Protein AF-A0A5B7BMX0-F1 (afdb_monomer)

Nearest PDB structures (foldseek):
  9cc9-assembly1_L  TM=4.019E-01  e=5.481E-02  Nicotiana benthamiana
  8fih-assembly1_C  TM=3.666E-01  e=1.524E+00  synthetic construct
  2xra-assembly1_A  TM=3.712E-01  e=5.056E+00  synthetic construct

Mean predicted aligned error: 17.72 Å

pLDDT: mean 75.63, std 19.15, range [30.58, 97.81]

Radius of gyration: 30.71 Å; Cα contacts (8 Å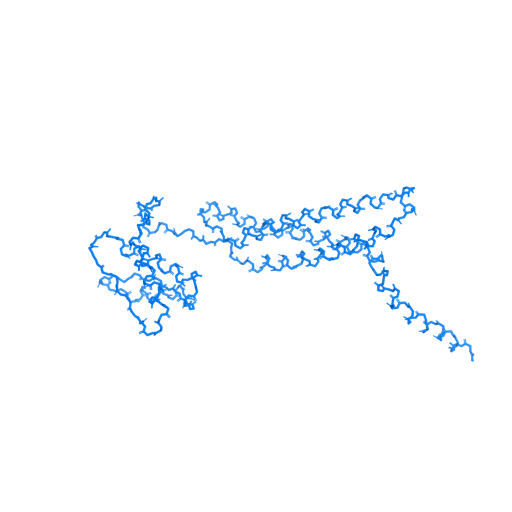, |Δi|>4): 143; chains: 1; bounding box: 61×41×106 Å

Secondary structure (DSSP, 8-state):
--SHHHHHHHHHHHHHHHHHHHHHHHHHTHHHHHHHHHHHHHHHHHHHHHHHHHHHHHHHTTPEEPHHHHHHHHHHHHHHHHHHHHHHHHHHHHHTBTTTTB--HHHHHHHHHHHHHHHHHHHHHHHHHHH----EEPP----S--S-TT-----HHHHHHHHHHHHHTT-TT--------STTS-HHHHHHHHHHHHHHTT-SS--------SS--HHHHHHHHHTT-

Solvent-accessible surface area (backbone atoms only — not comparable to full-atom values): 13589 Å² total; per-residue (Å²): 141,70,68,68,66,56,54,57,58,60,61,58,50,60,70,61,43,59,66,52,43,66,75,42,38,39,53,76,38,22,70,56,26,48,48,48,26,53,55,48,51,52,49,45,52,53,51,50,52,55,53,47,51,52,48,53,49,31,51,74,69,63,25,44,68,40,67,69,52,56,51,48,56,49,52,51,52,55,51,50,53,54,51,49,54,53,53,55,50,45,59,57,53,61,45,39,49,81,86,40,76,51,61,57,60,69,60,43,31,52,50,17,49,53,26,43,54,49,34,53,56,48,48,53,51,42,53,56,55,66,67,56,79,72,56,53,46,76,50,75,74,80,81,56,98,61,98,53,95,80,66,84,74,85,45,71,73,57,52,54,52,50,48,54,50,58,58,45,68,71,36,92,88,54,91,78,86,86,87,83,76,72,85,91,74,46,62,70,57,49,53,54,54,51,48,54,50,39,52,75,70,55,73,48,98,75,78,83,91,80,85,79,53,99,76,68,56,64,67,61,49,50,50,57,51,62,77,70,108

Structure (mmCIF, N/CA/C/O backbone):
data_AF-A0A5B7BMX0-F1
#
_entry.id   AF-A0A5B7BMX0-F1
#
loop_
_atom_site.group_PDB
_atom_site.id
_atom_site.type_symbol
_atom_site.label_atom_id
_atom_site.label_alt_id
_atom_site.label_comp_id
_atom_site.label_asym_id
_atom_site.label_entity_id
_atom_site.label_seq_id
_atom_site.pdbx_PDB_ins_code
_atom_site.Cartn_x
_atom_site.Cartn_y
_atom_site.Cartn_z
_atom_site.occupancy
_atom_site.B_iso_or_equiv
_atom_site.auth_seq_id
_atom_site.auth_comp_id
_atom_site.auth_asym_id
_atom_site.auth_atom_id
_atom_site.pdbx_PDB_model_num
ATOM 1 N N . MET A 1 1 ? 4.647 -21.027 -63.626 1.00 46.59 1 MET A N 1
ATOM 2 C CA . MET A 1 1 ? 5.651 -21.691 -62.762 1.00 46.59 1 MET A CA 1
ATOM 3 C C . MET A 1 1 ? 6.698 -20.708 -62.198 1.00 46.59 1 MET A C 1
ATOM 5 O O . MET A 1 1 ? 7.826 -21.107 -61.965 1.00 46.59 1 MET A O 1
ATOM 9 N N . ALA A 1 2 ? 6.350 -19.428 -61.974 1.00 47.78 2 ALA A N 1
ATOM 10 C CA . ALA A 1 2 ? 7.282 -18.399 -61.473 1.00 47.78 2 ALA A CA 1
ATOM 11 C C . ALA A 1 2 ? 6.752 -17.618 -60.248 1.00 47.78 2 ALA A C 1
ATOM 13 O O . ALA A 1 2 ? 7.475 -16.808 -59.680 1.00 47.78 2 ALA A O 1
ATOM 14 N N . LEU A 1 3 ? 5.505 -17.869 -59.823 1.00 32.34 3 LEU A N 1
ATOM 15 C CA . LEU A 1 3 ? 4.901 -17.222 -58.650 1.00 32.34 3 LEU A CA 1
ATOM 16 C C . LEU A 1 3 ? 5.085 -18.050 -57.362 1.00 32.34 3 LEU A C 1
ATOM 18 O O . LEU A 1 3 ? 5.180 -17.489 -56.277 1.00 32.34 3 LEU A O 1
ATOM 22 N N . GLU A 1 4 ? 5.231 -19.374 -57.482 1.00 37.44 4 GLU A N 1
ATOM 23 C CA . GLU A 1 4 ? 5.460 -20.269 -56.334 1.00 37.44 4 GLU A CA 1
ATOM 24 C C . GLU A 1 4 ? 6.889 -20.163 -55.775 1.00 37.44 4 GLU A C 1
ATOM 26 O O . GLU A 1 4 ? 7.119 -20.356 -54.583 1.00 37.44 4 GLU A O 1
ATOM 31 N N . SER A 1 5 ? 7.851 -19.750 -56.605 1.00 43.62 5 SER A N 1
ATOM 32 C CA . SER A 1 5 ? 9.254 -19.591 -56.209 1.00 43.62 5 SER A CA 1
ATOM 33 C C . SER A 1 5 ? 9.507 -18.347 -55.343 1.00 43.62 5 SER A C 1
ATOM 35 O O . SER A 1 5 ? 10.478 -18.315 -54.592 1.00 43.62 5 SER A O 1
ATOM 37 N N . LEU A 1 6 ? 8.639 -17.327 -55.408 1.00 36.75 6 LEU A N 1
ATOM 38 C CA . LEU A 1 6 ? 8.743 -16.105 -54.592 1.00 36.75 6 LEU A CA 1
ATOM 39 C C . LEU A 1 6 ? 8.141 -16.284 -53.187 1.00 36.75 6 LEU A C 1
ATOM 41 O O . LEU A 1 6 ? 8.674 -15.746 -52.216 1.00 36.75 6 LEU A O 1
ATOM 45 N N . LEU A 1 7 ? 7.086 -17.096 -53.057 1.00 36.62 7 LEU A N 1
ATOM 46 C CA . LEU A 1 7 ? 6.483 -17.451 -51.765 1.00 36.62 7 LEU A CA 1
ATOM 47 C C . LEU A 1 7 ? 7.420 -18.318 -50.908 1.00 36.62 7 LEU A C 1
ATOM 49 O O . LEU A 1 7 ? 7.496 -18.121 -49.695 1.00 36.62 7 LEU A O 1
ATOM 53 N N . GLY A 1 8 ? 8.205 -19.202 -51.535 1.00 39.00 8 GLY A N 1
ATOM 54 C CA . GLY A 1 8 ? 9.212 -20.017 -50.844 1.00 39.00 8 GLY A CA 1
ATOM 55 C C . GLY A 1 8 ? 10.363 -19.207 -50.231 1.00 39.00 8 GLY A C 1
ATOM 56 O O . GLY A 1 8 ? 10.902 -19.592 -49.195 1.00 39.00 8 GLY A O 1
ATOM 57 N N . ILE A 1 9 ? 10.708 -18.052 -50.813 1.00 44.56 9 ILE A N 1
ATOM 58 C CA . ILE A 1 9 ? 11.774 -17.177 -50.296 1.00 44.56 9 ILE A CA 1
ATOM 59 C C . ILE A 1 9 ? 11.260 -16.309 -49.135 1.00 44.56 9 ILE A C 1
ATOM 61 O O . ILE A 1 9 ? 11.984 -16.128 -48.158 1.00 44.56 9 ILE A O 1
ATOM 65 N N . LEU A 1 10 ? 10.002 -15.841 -49.163 1.00 38.84 10 LEU A N 1
ATOM 66 C CA . LEU A 1 10 ? 9.406 -15.138 -48.013 1.00 38.84 10 LEU A CA 1
ATOM 67 C C . LEU A 1 10 ? 9.121 -16.072 -46.824 1.00 38.84 10 LEU A C 1
ATOM 69 O O . LEU A 1 10 ? 9.346 -15.682 -45.678 1.00 38.84 10 LEU A O 1
ATOM 73 N N . GLY A 1 11 ? 8.668 -17.304 -47.080 1.00 41.22 11 GLY A N 1
ATOM 74 C CA . GLY A 1 11 ? 8.350 -18.281 -46.031 1.00 41.22 11 GLY A CA 1
ATOM 75 C C . GLY A 1 11 ? 9.567 -18.742 -45.223 1.00 41.22 11 GLY A C 1
ATOM 76 O O . GLY A 1 11 ? 9.447 -19.028 -44.033 1.00 41.22 11 GLY A O 1
ATOM 77 N N . ASN A 1 12 ? 10.756 -18.742 -45.833 1.00 44.41 12 ASN A N 1
ATOM 78 C CA . ASN A 1 12 ? 11.978 -19.230 -45.192 1.00 44.41 12 ASN A CA 1
ATOM 79 C C . ASN A 1 12 ? 12.694 -18.169 -44.333 1.00 44.41 12 ASN A C 1
ATOM 81 O O . ASN A 1 12 ? 13.495 -18.506 -43.469 1.00 44.41 12 ASN A O 1
ATOM 85 N N . ILE A 1 13 ? 12.389 -16.879 -44.511 1.00 48.41 13 ILE A N 1
ATOM 86 C CA . ILE A 1 13 ? 12.978 -15.801 -43.696 1.00 48.41 13 ILE A CA 1
ATOM 87 C C . ILE A 1 13 ? 12.287 -15.723 -42.319 1.00 48.41 13 ILE A C 1
ATOM 89 O O . ILE A 1 13 ? 12.937 -15.438 -41.313 1.00 48.41 13 ILE A O 1
ATOM 93 N N . GLY A 1 14 ? 10.994 -16.062 -42.236 1.00 41.12 14 GLY A N 1
ATOM 94 C CA . GLY A 1 14 ? 10.219 -16.033 -40.987 1.00 41.12 14 GLY A CA 1
ATOM 95 C C . GLY A 1 14 ? 10.765 -16.949 -39.882 1.00 41.12 14 GLY A C 1
ATOM 96 O O . GLY A 1 14 ? 10.739 -16.573 -38.710 1.00 41.12 14 GLY A O 1
ATOM 97 N N . GLY A 1 15 ? 11.336 -18.103 -40.249 1.00 45.88 15 GLY A N 1
ATOM 98 C CA . GLY A 1 15 ? 11.916 -19.070 -39.305 1.00 45.88 15 GLY A CA 1
ATOM 99 C C . GLY A 1 15 ? 13.230 -18.616 -38.656 1.00 45.88 15 GLY A C 1
ATOM 100 O O . GLY A 1 15 ? 13.491 -18.948 -37.502 1.00 45.88 15 GLY A O 1
ATOM 101 N N . TYR A 1 16 ? 14.029 -17.796 -39.350 1.00 46.97 16 TYR A N 1
ATOM 102 C CA . TYR A 1 16 ? 15.285 -17.240 -38.822 1.00 46.97 16 TYR A CA 1
ATOM 103 C C . TYR A 1 16 ? 15.089 -15.923 -38.057 1.00 46.97 16 TYR A C 1
ATOM 105 O O . TYR A 1 16 ? 15.939 -15.549 -37.248 1.00 46.97 16 TYR A O 1
ATOM 113 N N . ILE A 1 17 ? 13.967 -15.223 -38.261 1.00 47.03 17 ILE A N 1
ATOM 114 C CA . ILE A 1 17 ? 13.654 -13.990 -37.525 1.00 47.03 17 ILE A CA 1
ATOM 115 C C . ILE A 1 17 ? 13.260 -14.293 -36.072 1.00 47.03 17 ILE A C 1
ATOM 117 O O . ILE A 1 17 ? 13.574 -13.495 -35.194 1.00 47.03 17 ILE A O 1
ATOM 121 N N . ALA A 1 18 ? 12.625 -15.431 -35.776 1.00 48.41 18 ALA A N 1
ATOM 122 C CA . ALA A 1 18 ? 12.125 -15.718 -34.426 1.00 48.41 18 ALA A CA 1
ATOM 123 C C . ALA A 1 18 ? 13.232 -15.825 -33.341 1.00 48.41 18 ALA A C 1
ATOM 125 O O . ALA A 1 18 ? 13.092 -15.183 -32.295 1.00 48.41 18 ALA A O 1
ATOM 126 N N . PRO A 1 19 ? 14.371 -16.519 -33.558 1.00 47.31 19 PRO A N 1
ATOM 127 C CA . PRO A 1 19 ? 15.451 -16.590 -32.564 1.00 47.31 19 PRO A CA 1
ATOM 128 C C . PRO A 1 19 ? 16.266 -15.287 -32.479 1.00 47.31 19 PRO A C 1
ATOM 130 O O . PRO A 1 19 ? 16.650 -14.850 -31.390 1.00 47.31 19 PRO A O 1
ATOM 133 N N . ILE A 1 20 ? 16.492 -14.627 -33.623 1.00 46.75 20 ILE A N 1
ATOM 134 C CA . ILE A 1 20 ? 17.199 -13.337 -33.724 1.00 46.75 20 ILE A CA 1
ATOM 135 C C . ILE A 1 20 ? 16.361 -12.232 -33.055 1.00 46.75 20 ILE A C 1
ATOM 137 O O . ILE A 1 20 ? 16.877 -11.413 -32.292 1.00 46.75 20 ILE A O 1
ATOM 141 N N . GLY A 1 21 ? 15.042 -12.266 -33.228 1.00 51.22 21 GLY A N 1
ATOM 142 C CA . GLY A 1 21 ? 14.090 -11.370 -32.580 1.00 51.22 21 GLY A CA 1
ATOM 143 C C . GLY A 1 21 ? 14.116 -11.457 -31.054 1.00 51.22 21 GLY A C 1
ATOM 144 O O . GLY A 1 21 ? 13.918 -10.441 -30.395 1.00 51.22 21 GLY A O 1
ATOM 145 N N . HIS A 1 22 ? 14.449 -12.612 -30.467 1.00 56.16 22 HIS A N 1
ATOM 146 C CA . HIS A 1 22 ? 14.518 -12.763 -29.009 1.00 56.16 22 HIS A CA 1
ATOM 147 C C . HIS A 1 22 ? 15.799 -12.151 -28.404 1.00 56.16 22 HIS A C 1
ATOM 149 O O . HIS A 1 22 ? 15.763 -11.552 -27.326 1.00 56.16 22 HIS A O 1
ATOM 155 N N . GLN A 1 23 ? 16.943 -12.222 -29.101 1.00 54.03 23 GLN A N 1
ATOM 156 C CA . GLN A 1 23 ? 18.191 -11.596 -28.631 1.00 54.03 23 GLN A CA 1
ATOM 157 C C . GLN A 1 23 ? 18.236 -10.082 -28.890 1.00 54.03 23 GLN A C 1
ATOM 159 O O . GLN A 1 23 ? 18.716 -9.329 -28.031 1.00 54.03 23 GLN A O 1
ATOM 164 N N . PHE A 1 24 ? 17.694 -9.632 -30.026 1.00 62.25 24 PHE A N 1
ATOM 165 C CA . PHE A 1 24 ? 17.631 -8.221 -30.421 1.00 62.25 24 PHE A CA 1
ATOM 166 C C . PHE A 1 24 ? 16.327 -7.523 -30.013 1.00 62.25 24 PHE A C 1
ATOM 168 O O . PHE A 1 24 ? 16.234 -6.303 -30.130 1.0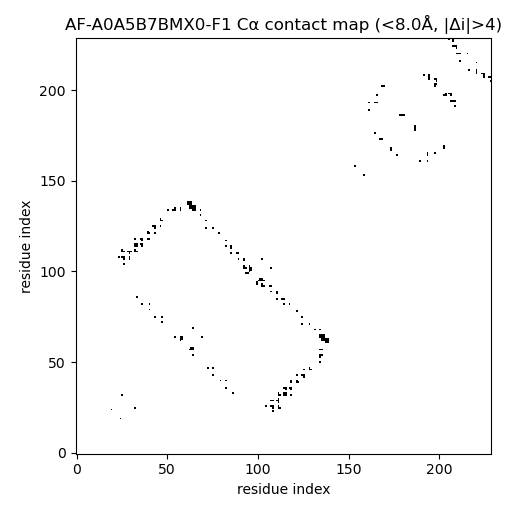0 62.25 24 PHE A O 1
ATOM 175 N N . GLY A 1 25 ? 15.344 -8.241 -29.466 1.00 71.62 25 GLY A N 1
ATOM 176 C CA . GLY A 1 25 ? 14.033 -7.690 -29.107 1.00 71.62 25 GLY A CA 1
ATOM 177 C C . GLY A 1 25 ? 14.130 -6.495 -28.164 1.00 71.62 25 GLY A C 1
ATOM 178 O O . GLY A 1 25 ? 13.495 -5.472 -28.385 1.00 71.62 25 GLY A O 1
ATOM 179 N N . TYR A 1 26 ? 15.024 -6.545 -27.176 1.00 73.75 26 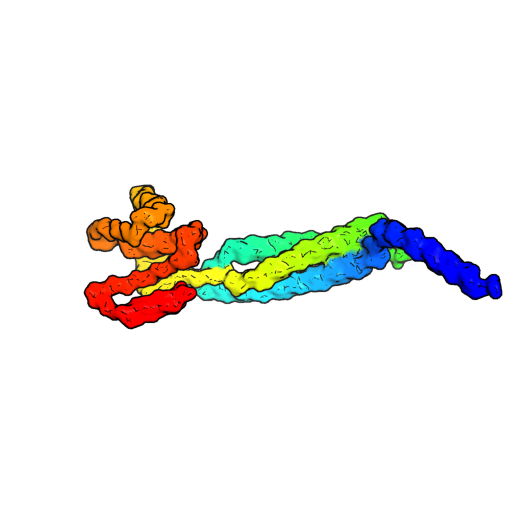TYR A N 1
ATOM 180 C CA . TYR A 1 26 ? 15.270 -5.412 -26.278 1.00 73.75 26 TYR A CA 1
ATOM 181 C C . TYR A 1 26 ? 15.941 -4.215 -26.970 1.00 73.75 26 TYR A C 1
ATOM 183 O O . TYR A 1 26 ? 15.704 -3.077 -26.577 1.00 73.75 26 TYR A O 1
ATOM 191 N N . LEU A 1 27 ? 16.751 -4.442 -28.004 1.00 75.19 27 LEU A N 1
ATOM 192 C CA . LEU A 1 27 ? 17.337 -3.378 -28.824 1.00 75.19 27 LEU A CA 1
ATOM 193 C C . LEU A 1 27 ? 16.274 -2.711 -29.704 1.00 75.19 27 LEU A C 1
ATOM 195 O O . LEU A 1 27 ? 16.175 -1.486 -29.727 1.00 75.19 27 LEU A O 1
ATOM 199 N N . ILE A 1 28 ? 15.435 -3.518 -30.356 1.00 77.06 28 ILE A N 1
ATOM 200 C CA . ILE A 1 28 ? 14.326 -3.068 -31.211 1.00 77.06 28 ILE A CA 1
ATOM 201 C C . ILE A 1 28 ? 13.274 -2.321 -30.378 1.00 77.06 28 ILE A C 1
ATOM 203 O O . ILE A 1 28 ? 12.788 -1.261 -30.767 1.00 77.06 28 ILE A O 1
ATOM 207 N N . HIS A 1 29 ? 12.961 -2.830 -29.187 1.00 84.25 29 HIS A N 1
ATOM 208 C CA . HIS A 1 29 ? 11.974 -2.253 -28.279 1.00 84.25 29 HIS A CA 1
ATOM 209 C C . HIS A 1 29 ? 12.560 -1.253 -27.281 1.00 84.25 29 HIS A C 1
ATOM 211 O O . HIS A 1 29 ? 11.830 -0.800 -26.406 1.00 84.25 29 HIS A O 1
ATOM 217 N N . TYR A 1 30 ? 13.832 -0.859 -27.409 1.00 87.25 30 TYR A N 1
ATOM 218 C CA . TYR A 1 30 ? 14.508 0.043 -26.469 1.00 87.25 30 TYR A CA 1
ATOM 219 C C . TYR A 1 30 ? 13.690 1.303 -26.166 1.00 87.25 30 TYR A C 1
ATOM 221 O O . TYR A 1 30 ? 13.348 1.564 -25.015 1.00 87.25 30 TYR A O 1
ATOM 229 N N . LYS A 1 31 ? 13.310 2.049 -27.212 1.00 88.50 31 LYS A N 1
ATOM 230 C CA . LYS A 1 31 ? 12.530 3.287 -27.059 1.00 88.50 31 LYS A CA 1
ATOM 231 C C . LYS A 1 31 ? 11.179 3.030 -26.393 1.00 88.50 31 LYS A C 1
ATOM 233 O O . LYS A 1 31 ? 10.748 3.829 -25.571 1.00 88.50 31 LYS A O 1
ATOM 238 N N . ARG A 1 32 ? 10.527 1.914 -26.737 1.00 92.19 32 ARG A N 1
ATOM 239 C CA . ARG A 1 32 ? 9.243 1.515 -26.152 1.00 92.19 32 ARG A CA 1
ATOM 240 C C . ARG A 1 32 ? 9.395 1.192 -24.669 1.00 92.19 32 ARG A C 1
ATOM 242 O O . ARG A 1 32 ? 8.628 1.706 -23.876 1.00 92.19 32 ARG A O 1
ATOM 249 N N . ASN A 1 33 ? 10.397 0.405 -24.294 1.00 93.12 33 ASN A N 1
ATOM 250 C CA . ASN A 1 33 ? 10.620 0.003 -22.906 1.00 93.12 33 ASN A CA 1
ATOM 251 C C . ASN A 1 33 ? 10.978 1.204 -22.018 1.00 93.12 33 ASN A C 1
ATOM 253 O O . ASN A 1 33 ? 10.453 1.315 -20.920 1.00 93.12 33 ASN A O 1
ATOM 257 N N . ILE A 1 34 ? 11.799 2.140 -22.512 1.00 94.31 34 ILE A N 1
ATOM 258 C CA . ILE A 1 34 ? 12.085 3.397 -21.799 1.00 94.31 34 ILE A CA 1
ATOM 259 C C . ILE A 1 34 ? 10.827 4.262 -21.672 1.00 94.31 34 ILE A C 1
ATOM 261 O O . ILE A 1 34 ? 10.575 4.821 -20.610 1.00 94.31 34 ILE A O 1
ATOM 265 N N . LYS A 1 35 ? 10.029 4.382 -22.742 1.00 95.62 35 LYS A N 1
ATOM 266 C CA . LYS A 1 35 ? 8.767 5.131 -22.696 1.00 95.62 35 LYS A CA 1
ATOM 267 C C . LYS A 1 35 ? 7.795 4.516 -21.687 1.00 95.62 35 LYS A C 1
ATOM 269 O O . LYS A 1 35 ? 7.220 5.257 -20.904 1.00 95.62 35 LYS A O 1
ATOM 274 N N . ASN A 1 36 ? 7.648 3.193 -21.690 1.00 96.50 36 ASN A N 1
ATOM 275 C CA . ASN A 1 36 ? 6.783 2.483 -20.755 1.00 96.50 36 ASN A CA 1
ATOM 276 C C . ASN A 1 36 ? 7.234 2.695 -19.307 1.00 96.50 36 ASN A C 1
ATOM 278 O O . ASN A 1 36 ? 6.387 2.996 -18.479 1.00 96.50 36 ASN A O 1
ATOM 282 N N . LEU A 1 37 ? 8.544 2.636 -19.029 1.00 97.06 37 LEU A N 1
ATOM 283 C CA . LEU A 1 37 ? 9.076 2.957 -17.703 1.00 97.06 37 LEU A CA 1
ATOM 284 C C . LEU A 1 37 ? 8.671 4.370 -17.265 1.00 97.06 37 LEU A C 1
ATOM 286 O O . LEU A 1 37 ? 8.160 4.523 -16.167 1.00 97.06 37 LEU A O 1
ATOM 290 N N . LYS A 1 38 ? 8.852 5.386 -18.126 1.00 97.06 38 LYS A N 1
ATOM 291 C CA . LYS A 1 38 ? 8.435 6.772 -17.822 1.00 97.06 38 LYS A CA 1
ATOM 292 C C . LYS A 1 38 ? 6.937 6.846 -17.520 1.00 97.06 38 LYS A C 1
ATOM 294 O O . LYS A 1 38 ? 6.536 7.441 -16.535 1.00 97.06 38 LYS A O 1
ATOM 299 N N . THR A 1 39 ? 6.119 6.210 -18.356 1.00 97.62 39 THR A N 1
ATOM 300 C CA . THR A 1 39 ? 4.661 6.219 -18.196 1.00 97.62 39 THR A CA 1
ATOM 301 C C . THR A 1 39 ? 4.196 5.521 -16.918 1.00 97.62 39 THR A C 1
ATOM 303 O O . THR A 1 39 ? 3.292 6.030 -16.265 1.00 97.62 39 THR A O 1
ATOM 306 N N . GLU A 1 40 ? 4.772 4.375 -16.556 1.00 97.12 40 GLU A N 1
ATOM 307 C CA . GLU A 1 40 ? 4.421 3.691 -15.305 1.00 97.12 40 GLU A CA 1
ATOM 308 C C . GLU A 1 40 ? 4.956 4.434 -14.072 1.00 97.12 40 GLU A C 1
ATOM 310 O O . GLU A 1 40 ? 4.236 4.552 -13.086 1.00 97.12 40 GLU A O 1
ATOM 315 N N . ASP A 1 41 ? 6.156 5.021 -14.135 1.00 96.44 41 ASP A N 1
ATOM 316 C CA . ASP A 1 41 ? 6.686 5.879 -13.063 1.00 96.44 41 ASP A CA 1
ATOM 317 C C . ASP A 1 41 ? 5.777 7.095 -12.813 1.00 96.44 41 ASP A C 1
ATOM 319 O O . ASP A 1 41 ? 5.405 7.365 -11.672 1.00 96.44 41 ASP A O 1
ATOM 323 N N . ASP A 1 42 ? 5.307 7.766 -13.873 1.00 97.19 42 ASP A N 1
ATOM 324 C CA . ASP A 1 42 ? 4.354 8.879 -13.763 1.00 97.19 42 ASP A CA 1
ATOM 325 C C . ASP A 1 42 ? 3.045 8.447 -13.072 1.00 97.19 42 ASP A C 1
ATOM 327 O O . ASP A 1 42 ? 2.514 9.167 -12.218 1.00 97.19 42 ASP A O 1
ATOM 331 N N . LYS A 1 43 ? 2.523 7.256 -13.404 1.00 97.81 43 LYS A N 1
ATOM 332 C CA . LYS A 1 43 ? 1.331 6.691 -12.747 1.00 97.81 43 LYS A CA 1
ATOM 333 C C . LYS A 1 43 ? 1.586 6.398 -11.274 1.00 97.81 43 LYS A C 1
ATOM 335 O O . LYS A 1 43 ? 0.753 6.751 -10.439 1.00 97.81 43 LYS A O 1
ATOM 340 N N . LEU A 1 44 ? 2.724 5.788 -10.947 1.00 96.94 44 LEU A N 1
ATOM 341 C CA . LEU A 1 44 ? 3.102 5.481 -9.572 1.00 96.94 44 LEU A CA 1
ATOM 342 C C . LEU A 1 44 ? 3.254 6.763 -8.744 1.00 96.94 44 LEU A C 1
ATOM 344 O O . LEU A 1 44 ? 2.764 6.836 -7.617 1.00 96.94 44 LEU A O 1
ATOM 348 N N . VAL A 1 45 ? 3.864 7.806 -9.314 1.00 96.44 45 VAL A N 1
ATOM 349 C CA . VAL A 1 45 ? 3.983 9.130 -8.688 1.00 96.44 45 VAL A CA 1
ATOM 350 C C . VAL A 1 45 ? 2.609 9.742 -8.423 1.00 96.44 45 VAL A C 1
ATOM 352 O O . VAL A 1 45 ? 2.377 10.251 -7.323 1.00 96.44 45 VAL A O 1
ATOM 355 N N . ALA A 1 46 ? 1.691 9.678 -9.390 1.00 96.75 46 ALA A N 1
ATOM 356 C CA . ALA A 1 46 ? 0.328 10.175 -9.218 1.00 96.75 46 ALA A CA 1
ATOM 357 C C . ALA A 1 46 ? -0.431 9.401 -8.125 1.00 96.75 46 ALA A C 1
ATOM 359 O O . ALA A 1 46 ? -1.041 10.016 -7.246 1.00 96.75 46 ALA A O 1
ATOM 360 N N . LEU A 1 47 ? -0.340 8.067 -8.125 1.00 95.31 47 LEU A N 1
ATOM 361 C CA . LEU A 1 47 ? -0.954 7.212 -7.107 1.00 95.31 47 LEU A CA 1
ATOM 362 C C . LEU A 1 47 ? -0.397 7.522 -5.713 1.00 95.31 47 LEU A C 1
ATOM 364 O O . LEU A 1 47 ? -1.161 7.751 -4.775 1.00 95.31 47 LEU A O 1
ATOM 368 N N . ARG A 1 48 ? 0.931 7.609 -5.584 1.00 96.25 48 ARG A N 1
ATOM 369 C CA . ARG A 1 48 ? 1.611 7.988 -4.340 1.00 96.25 48 ARG A CA 1
ATOM 370 C C . ARG A 1 48 ? 1.149 9.351 -3.845 1.00 96.25 48 ARG A C 1
ATOM 372 O O . ARG A 1 48 ? 0.907 9.497 -2.653 1.00 96.25 48 ARG A O 1
ATOM 379 N N . ALA A 1 49 ? 1.021 10.342 -4.727 1.00 95.81 49 ALA A N 1
ATOM 380 C CA . ALA A 1 49 ? 0.530 11.665 -4.353 1.00 95.81 49 ALA A CA 1
ATOM 381 C C . ALA A 1 49 ? -0.897 11.597 -3.785 1.00 95.81 49 ALA A C 1
ATOM 383 O O . ALA A 1 49 ? -1.161 12.192 -2.742 1.00 95.81 49 ALA A O 1
ATOM 384 N N . GLY A 1 50 ? -1.785 10.816 -4.409 1.00 89.69 50 GLY A N 1
ATOM 385 C CA . GLY A 1 50 ? -3.134 10.571 -3.895 1.00 89.69 50 GLY A CA 1
ATOM 386 C C . GLY A 1 50 ? -3.132 9.902 -2.517 1.00 89.69 50 GLY A C 1
ATOM 387 O O . GLY A 1 50 ? -3.771 10.393 -1.589 1.00 89.69 50 GLY A O 1
ATOM 388 N N . LYS A 1 51 ? -2.355 8.826 -2.333 1.00 88.19 51 LYS A 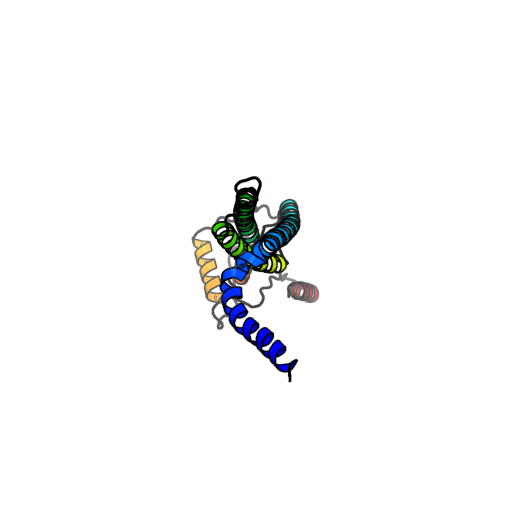N 1
ATOM 389 C CA . LYS A 1 51 ? -2.230 8.148 -1.028 1.00 88.19 51 LYS A CA 1
ATOM 390 C C . LYS A 1 51 ? -1.616 9.051 0.038 1.00 88.19 51 LYS A C 1
ATOM 392 O O . LYS A 1 51 ? -2.079 9.053 1.174 1.00 88.19 51 LYS A O 1
ATOM 397 N N . GLN A 1 52 ? -0.625 9.861 -0.325 1.00 94.44 52 GLN A N 1
ATOM 398 C CA . GLN A 1 52 ? -0.004 10.811 0.590 1.00 94.44 52 GLN A CA 1
ATOM 399 C C . GLN A 1 52 ? -1.010 11.856 1.078 1.00 94.44 52 GLN A C 1
ATOM 401 O O . GLN A 1 52 ? -1.010 12.174 2.259 1.00 94.44 52 GLN A O 1
ATOM 406 N N . GLN A 1 53 ? -1.916 12.338 0.222 1.00 90.06 53 GLN A N 1
ATOM 407 C CA . GLN A 1 53 ? -2.984 13.245 0.656 1.00 90.06 53 GLN A CA 1
ATOM 408 C C . GLN A 1 53 ? -3.909 12.601 1.695 1.00 90.06 53 GLN A C 1
ATOM 410 O O . GLN A 1 53 ? -4.312 13.279 2.643 1.00 90.06 53 GLN A O 1
ATOM 415 N N . LEU A 1 54 ? -4.220 11.307 1.543 1.00 81.69 54 LEU A N 1
ATOM 416 C CA . LEU A 1 54 ? -5.000 10.554 2.528 1.00 81.69 54 LEU A CA 1
ATOM 417 C C . LEU A 1 54 ? -4.230 10.405 3.846 1.00 81.69 54 LEU A C 1
ATOM 419 O O . LEU A 1 54 ? -4.788 10.660 4.908 1.00 81.69 54 LEU A O 1
ATOM 423 N N . VAL A 1 55 ? -2.936 10.084 3.781 1.00 87.12 55 VAL A N 1
ATOM 424 C CA . VAL A 1 55 ? -2.047 10.034 4.954 1.00 87.12 55 VAL A CA 1
ATOM 425 C C . VAL A 1 55 ? -1.964 11.391 5.652 1.00 87.12 55 VAL A C 1
ATOM 427 O O . VAL A 1 55 ? -2.041 11.471 6.875 1.00 87.12 55 VAL A O 1
ATOM 430 N N . ASP A 1 56 ? -1.842 12.480 4.901 1.00 89.12 56 ASP A N 1
ATOM 431 C CA . ASP A 1 56 ? -1.769 13.825 5.463 1.00 89.12 56 ASP A CA 1
ATOM 432 C C . ASP A 1 56 ? -3.109 14.236 6.092 1.00 89.12 56 ASP A C 1
ATOM 434 O O . ASP A 1 56 ? -3.126 14.921 7.114 1.00 89.12 56 ASP A O 1
ATOM 438 N N . ALA A 1 57 ? -4.239 13.814 5.511 1.00 79.12 57 ALA A N 1
ATOM 439 C CA . ALA A 1 57 ? -5.565 14.002 6.098 1.00 79.12 57 ALA A CA 1
ATOM 440 C C . ALA A 1 57 ? -5.723 13.213 7.402 1.00 79.12 57 ALA A C 1
ATOM 442 O O . ALA A 1 57 ? -6.137 13.788 8.406 1.00 79.12 57 ALA A O 1
ATOM 443 N N . ALA A 1 58 ? -5.309 11.947 7.413 1.00 75.62 58 ALA A N 1
ATOM 444 C CA . ALA A 1 58 ? -5.291 11.104 8.600 1.00 75.62 58 ALA A CA 1
ATOM 445 C C . ALA A 1 58 ? -4.430 11.714 9.719 1.00 75.62 58 ALA A C 1
ATOM 447 O O . ALA A 1 58 ? -4.894 11.869 10.846 1.00 75.62 58 ALA A O 1
ATOM 448 N N . LYS A 1 59 ? -3.221 12.192 9.398 1.00 80.44 59 LYS A N 1
ATOM 449 C CA . LYS A 1 59 ? -2.358 12.908 10.356 1.00 80.44 59 LYS A CA 1
ATOM 450 C C . LYS A 1 59 ? -3.012 14.177 10.903 1.00 80.44 59 LYS A C 1
ATOM 452 O O . LYS A 1 59 ? -2.917 14.432 12.101 1.00 80.44 59 LYS A O 1
ATOM 457 N N . ARG A 1 60 ? -3.696 14.967 10.063 1.00 75.88 60 ARG A N 1
ATOM 458 C CA . ARG A 1 60 ? -4.470 16.143 10.518 1.00 75.88 60 ARG A CA 1
ATOM 459 C C . ARG A 1 60 ? -5.617 15.759 11.453 1.00 75.88 60 ARG A C 1
ATOM 461 O O . ARG A 1 60 ? -5.918 16.517 12.368 1.00 75.88 60 ARG A O 1
ATOM 468 N N . ASN A 1 61 ? -6.199 14.581 11.255 1.00 68.56 61 ASN A N 1
ATOM 469 C CA . ASN A 1 61 ? -7.219 14.000 12.125 1.00 68.56 61 ASN A CA 1
ATOM 470 C C . ASN A 1 61 ? -6.627 13.266 13.347 1.00 68.56 61 ASN A C 1
ATOM 472 O O . ASN A 1 61 ? -7.370 12.627 14.087 1.00 68.56 61 ASN A O 1
ATOM 476 N N . ALA A 1 62 ? -5.307 13.361 13.566 1.00 69.12 62 ALA A N 1
ATOM 477 C CA . ALA A 1 62 ? -4.555 12.665 14.612 1.00 69.12 62 ALA A CA 1
ATOM 478 C C . ALA A 1 62 ? -4.663 11.129 14.565 1.00 69.12 62 ALA A C 1
ATOM 480 O O . ALA A 1 62 ? -4.437 10.461 15.573 1.00 69.12 62 ALA A O 1
ATOM 481 N N . GLU A 1 63 ? -5.002 10.568 13.408 1.00 70.94 63 GLU A N 1
ATOM 482 C CA . GLU A 1 63 ? -5.137 9.132 13.175 1.00 70.94 63 GLU A CA 1
ATOM 483 C C . GLU A 1 63 ? -3.773 8.454 13.010 1.00 70.94 63 GLU A C 1
ATOM 485 O O . GLU A 1 63 ? -2.780 9.083 12.628 1.00 70.94 63 GLU A O 1
ATOM 490 N N . VAL A 1 64 ? -3.725 7.151 13.291 1.00 73.62 64 VAL A N 1
ATOM 491 C CA . VAL A 1 64 ? -2.504 6.353 13.148 1.00 73.62 64 VAL A CA 1
ATOM 492 C C . VAL A 1 64 ? -2.452 5.794 11.731 1.00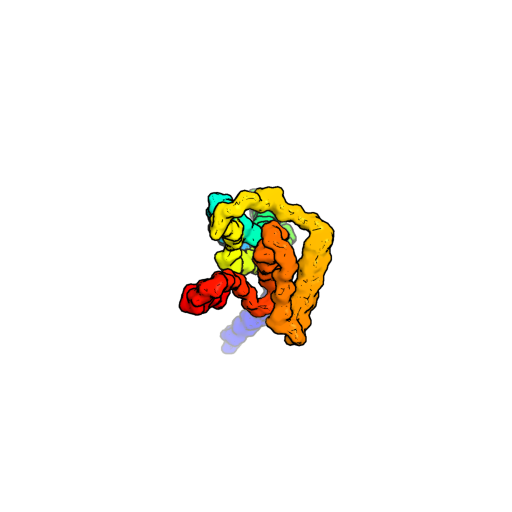 73.62 64 VAL A C 1
ATOM 494 O O . VAL A 1 64 ? -3.420 5.212 11.242 1.00 73.62 64 VAL A O 1
ATOM 497 N N . ILE A 1 65 ? -1.319 5.989 11.060 1.00 73.25 65 ILE A N 1
ATOM 498 C CA . ILE A 1 65 ? -1.090 5.462 9.713 1.00 73.25 65 ILE A CA 1
ATOM 499 C C . ILE A 1 65 ? -0.742 3.983 9.819 1.00 73.25 65 ILE A C 1
ATOM 501 O O . ILE A 1 65 ? 0.056 3.593 10.671 1.00 73.25 65 ILE A O 1
ATOM 505 N N . LEU A 1 66 ? -1.341 3.161 8.960 1.00 71.44 66 LEU A N 1
ATOM 506 C CA . LEU A 1 66 ? -1.074 1.729 8.980 1.00 71.44 66 LEU A CA 1
ATOM 507 C C . LEU A 1 66 ? 0.376 1.445 8.537 1.00 71.44 66 LEU A C 1
ATOM 509 O O . LEU A 1 66 ? 0.819 2.016 7.535 1.00 71.44 66 LEU A O 1
ATOM 513 N N . PRO A 1 67 ? 1.109 0.537 9.212 1.00 75.19 67 PRO A N 1
ATOM 514 C CA . PRO A 1 67 ? 2.503 0.227 8.875 1.00 75.19 67 PRO A CA 1
ATOM 515 C C . PRO A 1 67 ? 2.711 -0.206 7.419 1.00 75.19 67 PRO A C 1
ATOM 517 O O . PRO A 1 67 ? 3.710 0.155 6.797 1.00 75.19 67 PRO A O 1
ATOM 520 N N . ASP A 1 68 ? 1.745 -0.924 6.842 1.00 71.69 68 ASP A N 1
ATOM 521 C CA . ASP A 1 68 ? 1.802 -1.362 5.444 1.00 71.69 68 ASP A CA 1
ATOM 522 C C . ASP A 1 68 ? 1.795 -0.181 4.464 1.00 71.69 68 ASP A C 1
ATOM 524 O O . ASP A 1 68 ? 2.465 -0.222 3.431 1.00 71.69 68 ASP A O 1
ATOM 528 N N . VAL A 1 69 ? 1.113 0.913 4.816 1.00 78.75 69 VAL A N 1
ATOM 529 C CA . VAL A 1 69 ? 1.075 2.152 4.026 1.00 78.75 69 VAL A CA 1
ATOM 530 C C . VAL A 1 69 ? 2.422 2.863 4.095 1.00 78.75 69 VAL A C 1
ATOM 532 O O . VAL A 1 69 ? 2.927 3.325 3.074 1.00 78.75 69 VAL A O 1
ATOM 535 N N . GLU A 1 70 ? 3.040 2.928 5.277 1.00 85.44 70 GLU A N 1
ATOM 536 C CA . GLU A 1 70 ? 4.373 3.521 5.449 1.00 85.44 70 GLU A CA 1
ATOM 537 C C . GLU A 1 70 ? 5.447 2.720 4.704 1.00 85.44 70 GLU A C 1
ATOM 539 O O . GLU A 1 70 ? 6.296 3.290 4.005 1.00 85.44 70 GLU A O 1
ATOM 544 N N . ARG A 1 71 ? 5.367 1.387 4.786 1.00 85.06 71 ARG A N 1
ATOM 545 C CA . ARG A 1 71 ? 6.228 0.470 4.039 1.00 85.06 71 ARG A CA 1
ATOM 546 C C . ARG A 1 71 ? 6.055 0.662 2.536 1.00 85.06 71 ARG A C 1
ATOM 548 O O . ARG A 1 71 ? 7.053 0.804 1.833 1.00 85.06 71 ARG A O 1
ATOM 555 N N . TRP A 1 72 ? 4.816 0.723 2.048 1.00 92.12 72 TRP A N 1
ATOM 556 C CA . TRP A 1 72 ? 4.535 0.964 0.634 1.00 92.12 72 TRP A CA 1
ATOM 557 C C . TRP A 1 72 ? 5.108 2.308 0.167 1.00 92.12 72 TRP A C 1
ATOM 559 O O . TRP A 1 72 ? 5.854 2.347 -0.807 1.00 92.12 72 TRP A O 1
ATOM 569 N N . LEU A 1 73 ? 4.872 3.401 0.903 1.00 93.69 73 LEU A N 1
ATOM 570 C CA . LEU A 1 73 ? 5.425 4.723 0.570 1.00 93.69 73 LEU A CA 1
ATOM 571 C C . LEU A 1 73 ? 6.958 4.732 0.512 1.00 93.69 73 LEU A C 1
ATOM 573 O O . LEU A 1 73 ? 7.536 5.437 -0.319 1.00 93.69 73 LEU A O 1
ATOM 577 N N . THR A 1 74 ? 7.606 3.955 1.381 1.00 94.19 74 THR A N 1
ATOM 578 C CA . THR A 1 74 ? 9.065 3.789 1.389 1.00 94.19 74 THR A CA 1
ATOM 579 C C . THR A 1 74 ? 9.541 3.071 0.132 1.00 94.19 74 THR A C 1
ATOM 581 O O . THR A 1 74 ? 10.384 3.605 -0.585 1.00 94.19 74 THR A O 1
ATOM 584 N N . LEU A 1 75 ? 8.927 1.932 -0.202 1.00 91.94 75 LEU A N 1
ATOM 585 C CA . LEU A 1 75 ? 9.247 1.173 -1.414 1.00 91.94 75 LEU A CA 1
ATOM 586 C C . LEU A 1 75 ? 9.058 2.008 -2.686 1.00 91.94 75 LEU A C 1
ATOM 588 O O . LEU A 1 75 ? 9.868 1.922 -3.607 1.00 91.94 75 LEU A O 1
ATOM 592 N N . VAL A 1 76 ? 8.029 2.861 -2.732 1.00 95.75 76 VAL A N 1
ATOM 593 C CA . VAL A 1 76 ? 7.822 3.773 -3.864 1.00 95.75 76 VAL A CA 1
ATOM 594 C C . VAL A 1 76 ? 8.968 4.778 -4.002 1.00 95.75 76 VAL A C 1
ATOM 596 O O . VAL A 1 76 ? 9.377 5.080 -5.124 1.00 95.75 76 VAL A O 1
ATOM 599 N N . ASN A 1 77 ? 9.496 5.310 -2.895 1.00 94.94 77 ASN A N 1
ATOM 600 C CA . ASN A 1 77 ? 10.630 6.238 -2.950 1.00 94.94 77 ASN A CA 1
ATOM 601 C C . ASN A 1 77 ? 11.879 5.554 -3.514 1.00 94.94 77 ASN A C 1
ATOM 603 O O . ASN A 1 77 ? 12.525 6.115 -4.400 1.00 94.94 77 ASN A O 1
ATOM 607 N N . ASP A 1 78 ? 12.174 4.341 -3.047 1.00 94.44 78 ASP A N 1
ATOM 608 C CA . ASP A 1 78 ? 13.318 3.560 -3.522 1.00 94.44 78 ASP A CA 1
ATOM 609 C C . ASP A 1 78 ? 13.175 3.248 -5.019 1.00 94.44 78 ASP A C 1
ATOM 611 O O . ASP A 1 78 ? 14.088 3.494 -5.812 1.00 94.44 78 ASP A O 1
ATOM 615 N N . MET A 1 79 ? 11.983 2.807 -5.437 1.00 93.75 79 MET A N 1
ATOM 616 C CA . MET A 1 79 ? 11.691 2.488 -6.835 1.00 93.75 79 MET A CA 1
ATOM 617 C C . MET A 1 79 ? 11.849 3.704 -7.755 1.00 93.75 79 MET A C 1
ATOM 619 O O . MET A 1 79 ? 12.407 3.589 -8.849 1.00 93.75 79 MET A O 1
ATOM 623 N N . LYS A 1 80 ? 11.405 4.880 -7.301 1.00 94.56 80 LYS A N 1
ATOM 624 C CA . LYS A 1 80 ? 11.532 6.138 -8.041 1.00 94.56 80 LYS A CA 1
ATOM 625 C C . LYS A 1 80 ? 12.993 6.543 -8.232 1.00 94.56 80 LYS A C 1
ATOM 627 O O . LYS A 1 80 ? 13.375 6.974 -9.322 1.00 94.56 80 LYS A O 1
ATOM 632 N N . GLU A 1 81 ? 13.827 6.396 -7.204 1.00 94.94 81 GLU A N 1
ATOM 633 C CA . GLU A 1 81 ? 15.261 6.673 -7.326 1.00 94.94 81 GLU A CA 1
ATOM 634 C C . GLU A 1 81 ? 15.931 5.715 -8.315 1.00 94.94 81 GLU A C 1
ATOM 636 O O . GLU A 1 81 ? 16.679 6.148 -9.196 1.00 94.94 81 GLU A O 1
ATOM 641 N N . GLU A 1 82 ? 15.603 4.425 -8.257 1.00 94.38 82 GLU A N 1
ATOM 642 C CA . GLU A 1 82 ? 16.107 3.450 -9.221 1.00 94.38 82 GLU A CA 1
ATOM 643 C C . GLU A 1 82 ? 15.658 3.765 -10.659 1.00 94.38 82 GLU A C 1
ATOM 645 O O . GLU A 1 82 ? 16.486 3.746 -11.578 1.00 94.38 82 GLU A O 1
ATOM 650 N N . ALA A 1 83 ? 14.386 4.120 -10.869 1.00 94.25 83 ALA A N 1
ATOM 651 C CA . ALA A 1 83 ? 13.870 4.542 -12.170 1.00 94.25 83 ALA A CA 1
ATOM 652 C C . ALA A 1 83 ? 14.609 5.786 -12.687 1.00 94.25 83 ALA A C 1
ATOM 654 O O . ALA A 1 83 ? 15.076 5.794 -13.833 1.00 94.25 83 ALA A O 1
ATOM 655 N N . ARG A 1 84 ? 14.822 6.795 -11.830 1.00 94.88 84 ARG A N 1
ATOM 656 C CA . ARG A 1 84 ? 15.597 8.002 -12.152 1.00 94.88 84 ARG A CA 1
ATOM 657 C C . ARG A 1 84 ? 17.000 7.658 -12.650 1.00 94.88 84 ARG A C 1
ATOM 659 O O . ARG A 1 84 ? 17.403 8.168 -13.696 1.00 94.88 84 ARG A O 1
ATOM 666 N N . THR A 1 85 ? 17.716 6.745 -11.985 1.00 95.38 85 THR A N 1
ATOM 667 C CA . THR A 1 85 ? 19.068 6.349 -12.429 1.00 95.38 85 THR A CA 1
ATOM 668 C C . THR A 1 85 ? 19.081 5.743 -13.838 1.00 95.38 85 THR A C 1
ATOM 670 O O . THR A 1 85 ? 19.992 6.009 -14.626 1.00 95.38 85 THR A O 1
ATOM 673 N N . ILE A 1 86 ? 18.053 4.965 -14.201 1.00 93.56 86 ILE A N 1
ATOM 674 C CA . ILE A 1 86 ? 17.920 4.377 -15.543 1.00 93.56 86 ILE A CA 1
ATOM 675 C C . ILE A 1 86 ? 17.656 5.468 -16.583 1.00 93.56 86 ILE A C 1
ATOM 677 O O . ILE A 1 86 ? 18.237 5.426 -17.670 1.00 93.56 86 ILE A O 1
ATOM 681 N N . LEU A 1 87 ? 16.804 6.445 -16.266 1.00 92.75 87 LEU A N 1
ATOM 682 C CA . LEU A 1 87 ? 16.465 7.547 -17.170 1.00 92.75 87 LEU A CA 1
ATOM 683 C C . LEU A 1 87 ? 17.638 8.514 -17.385 1.00 92.75 87 LEU A C 1
ATOM 685 O O . LEU A 1 87 ? 17.868 8.976 -18.503 1.00 92.75 87 LEU A O 1
ATOM 689 N N . GLU A 1 88 ? 18.437 8.774 -16.355 1.00 92.31 88 GLU A N 1
ATOM 690 C CA . GLU A 1 88 ? 19.670 9.558 -16.483 1.00 92.31 88 GLU A CA 1
ATOM 691 C C . GLU A 1 88 ? 20.721 8.823 -17.326 1.00 92.31 88 GLU A C 1
ATOM 693 O O . GLU A 1 88 ? 21.343 9.410 -18.219 1.00 92.31 88 GLU A O 1
ATOM 698 N N . ALA A 1 89 ? 20.874 7.513 -17.115 1.00 89.94 89 ALA A N 1
ATOM 699 C CA . ALA A 1 89 ? 21.730 6.677 -17.949 1.00 89.94 89 ALA A CA 1
ATOM 700 C C . ALA A 1 89 ? 21.230 6.605 -19.407 1.00 89.94 89 ALA A C 1
ATOM 702 O O . ALA A 1 89 ? 22.034 6.576 -20.338 1.00 89.94 89 ALA A O 1
ATOM 703 N N . GLU A 1 90 ? 19.916 6.643 -19.644 1.00 88.88 90 GLU A N 1
ATOM 704 C CA . GLU A 1 90 ? 19.351 6.764 -20.992 1.00 88.88 90 GLU A CA 1
ATOM 705 C C . GLU A 1 90 ? 19.791 8.062 -21.669 1.00 88.88 90 GLU A C 1
ATOM 707 O O . GLU A 1 90 ? 20.264 8.022 -22.805 1.00 88.88 90 GLU A O 1
ATOM 712 N N . ALA A 1 91 ? 19.692 9.198 -20.976 1.00 84.31 91 ALA A N 1
ATOM 713 C CA . ALA A 1 91 ? 20.070 10.496 -21.523 1.00 84.31 91 ALA A CA 1
ATOM 714 C C . ALA A 1 91 ? 21.555 10.559 -21.927 1.00 84.31 91 ALA A C 1
ATOM 716 O O . ALA A 1 91 ? 21.897 11.198 -22.926 1.00 84.31 91 ALA A O 1
ATOM 717 N N . THR A 1 92 ? 22.445 9.876 -21.198 1.00 82.25 92 THR A N 1
ATOM 718 C CA . THR A 1 92 ? 23.872 9.792 -21.558 1.00 82.25 92 THR A CA 1
ATOM 719 C C . THR A 1 92 ? 24.109 8.872 -22.756 1.00 82.25 92 THR A C 1
ATOM 721 O O . THR A 1 92 ? 24.778 9.269 -23.711 1.00 82.25 92 THR A O 1
ATOM 724 N N . VAL A 1 93 ? 23.492 7.686 -22.777 1.00 80.00 93 VAL A N 1
ATOM 725 C CA . VAL A 1 93 ? 23.603 6.730 -23.891 1.00 80.00 93 VAL A CA 1
ATOM 726 C C . VAL A 1 93 ? 22.972 7.272 -25.181 1.00 80.00 93 VAL A C 1
ATOM 728 O O . VAL A 1 93 ? 23.459 6.971 -26.273 1.00 80.00 93 VAL A O 1
ATOM 731 N N . ASN A 1 94 ? 21.924 8.099 -25.091 1.00 72.81 94 ASN A N 1
ATOM 732 C CA . ASN A 1 94 ? 21.290 8.717 -26.260 1.00 72.81 94 ASN A CA 1
ATOM 733 C C . ASN A 1 94 ? 22.073 9.898 -26.848 1.00 72.81 94 ASN A C 1
ATOM 735 O O . ASN A 1 94 ? 21.916 10.167 -28.038 1.00 72.81 94 ASN A O 1
ATOM 739 N N . LYS A 1 95 ? 22.943 10.564 -26.075 1.00 70.69 95 LYS A N 1
ATOM 740 C CA . LYS A 1 95 ? 23.860 11.589 -26.611 1.00 70.69 95 LYS A CA 1
ATOM 741 C C . LYS A 1 95 ? 24.896 10.987 -27.577 1.00 70.69 95 LYS A C 1
ATOM 743 O O . LYS A 1 95 ? 25.267 11.651 -28.545 1.00 70.69 95 LYS A O 1
ATOM 748 N N . GLY A 1 96 ? 25.282 9.722 -27.366 1.00 61.47 96 GLY A N 1
ATOM 749 C CA . GLY A 1 96 ? 26.159 8.938 -28.248 1.00 61.47 96 GLY A CA 1
ATOM 750 C C . GLY A 1 96 ? 27.536 9.569 -28.510 1.00 61.47 96 GLY A C 1
ATOM 751 O O . GLY A 1 96 ? 27.907 10.579 -27.916 1.00 61.47 96 GLY A O 1
ATOM 752 N N . CYS A 1 97 ? 28.296 8.989 -29.439 1.00 58.69 97 CYS A N 1
ATOM 753 C CA . CYS A 1 97 ? 29.420 9.658 -30.103 1.00 58.69 97 CYS A CA 1
ATOM 754 C C . CYS A 1 97 ? 28.938 10.294 -31.422 1.00 58.69 97 CYS A C 1
ATOM 756 O O . CYS A 1 97 ? 27.969 9.828 -32.025 1.00 58.69 97 CYS A O 1
ATOM 758 N N . LEU A 1 98 ? 29.585 11.387 -31.852 1.00 56.16 98 LEU A N 1
ATOM 759 C CA . LEU A 1 98 ? 29.230 12.146 -33.066 1.00 56.16 98 LEU A CA 1
ATOM 760 C C . LEU A 1 98 ? 27.761 12.629 -33.094 1.00 56.16 98 LEU A C 1
ATOM 762 O O . LEU A 1 98 ? 27.046 12.394 -34.064 1.00 56.16 98 LEU A O 1
ATOM 766 N N . LYS A 1 99 ? 27.286 13.289 -32.025 1.00 60.44 99 LYS A N 1
ATOM 767 C CA . LYS A 1 99 ? 25.898 13.802 -31.920 1.00 60.44 99 LYS A CA 1
ATOM 768 C C . LYS A 1 99 ? 24.819 12.724 -32.177 1.00 60.44 99 LYS A C 1
ATOM 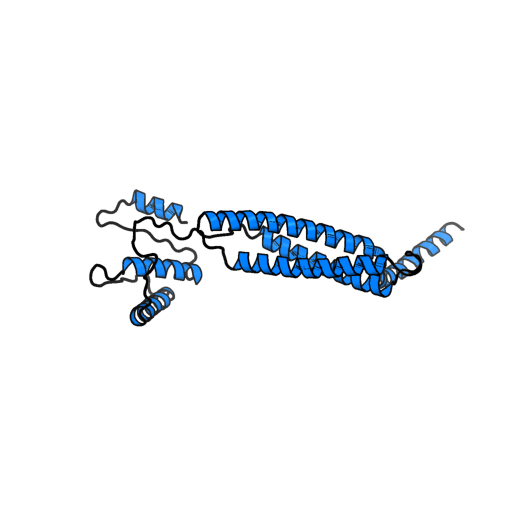770 O O . LYS A 1 99 ? 23.784 13.014 -32.769 1.00 60.44 99 LYS A O 1
ATOM 775 N N . GLY A 1 100 ? 25.057 11.482 -31.742 1.00 59.59 100 GLY A N 1
ATOM 776 C CA . GLY A 1 100 ? 24.080 10.386 -31.816 1.00 59.59 100 GLY A CA 1
ATOM 777 C C . GLY A 1 100 ? 24.190 9.463 -33.037 1.00 59.59 100 GLY A C 1
ATOM 778 O O . GLY A 1 100 ? 23.377 8.547 -33.161 1.00 59.59 100 GLY A O 1
ATOM 779 N N . TRP A 1 101 ? 25.189 9.651 -33.907 1.00 59.94 101 TRP A N 1
ATOM 780 C CA . TRP A 1 101 ? 25.383 8.825 -35.109 1.00 59.94 101 TRP A CA 1
ATOM 781 C C . TRP A 1 101 ? 25.820 7.383 -34.794 1.00 59.94 101 TRP A C 1
ATOM 783 O O . TRP A 1 101 ? 25.454 6.454 -35.510 1.00 59.94 101 TRP A O 1
ATOM 793 N N . CYS A 1 102 ? 26.546 7.170 -33.690 1.00 63.56 102 CYS A N 1
ATOM 794 C CA . CYS A 1 102 ? 27.001 5.844 -33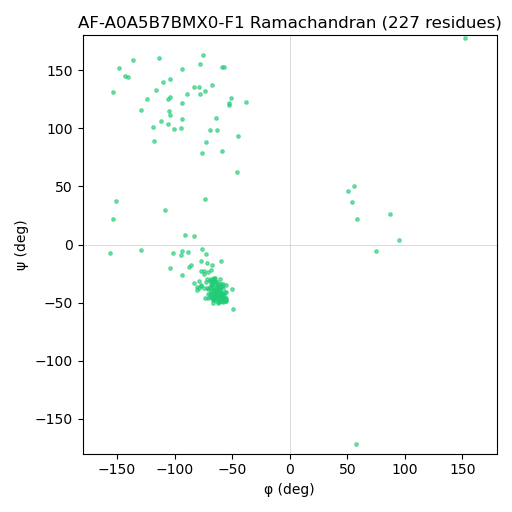.259 1.00 63.56 102 CYS A CA 1
ATOM 795 C C . CYS A 1 102 ? 26.405 5.484 -31.886 1.00 63.56 102 CYS A C 1
ATOM 797 O O . CYS A 1 102 ? 26.994 5.796 -30.848 1.00 63.56 102 CYS A O 1
ATOM 799 N N . PRO A 1 103 ? 25.215 4.863 -31.837 1.00 64.94 103 PRO A N 1
ATOM 800 C CA . PRO A 1 103 ? 24.619 4.446 -30.577 1.00 64.94 103 PRO A CA 1
ATOM 801 C C . PRO A 1 103 ? 25.325 3.217 -29.992 1.00 64.94 103 PRO A C 1
ATOM 803 O O . PRO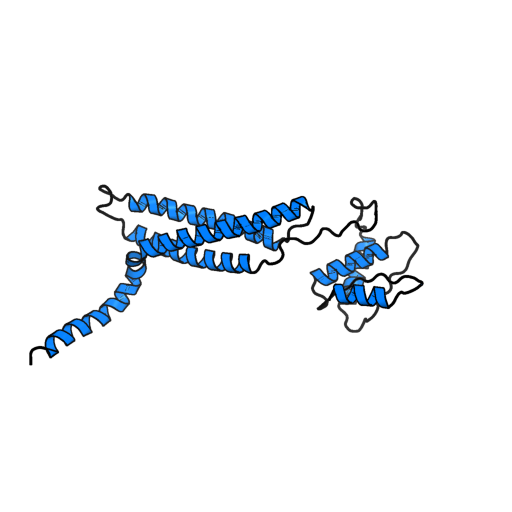 A 1 103 ? 25.503 2.213 -30.678 1.00 64.94 103 PRO A O 1
ATOM 806 N N . ASN A 1 104 ? 25.660 3.255 -28.699 1.00 77.62 104 ASN A N 1
ATOM 807 C CA . ASN A 1 104 ? 26.185 2.088 -27.986 1.00 77.62 104 ASN A CA 1
ATOM 808 C C . ASN A 1 104 ? 25.071 1.033 -27.815 1.00 77.62 104 ASN A C 1
ATOM 810 O O . ASN A 1 104 ? 24.214 1.142 -26.933 1.00 77.62 104 ASN A O 1
ATOM 814 N N . LEU A 1 105 ? 25.061 0.031 -28.700 1.00 80.31 105 LEU A N 1
ATOM 815 C CA . LEU A 1 105 ? 24.015 -0.994 -28.773 1.00 80.31 105 LEU A CA 1
ATOM 816 C C . LEU A 1 105 ? 23.978 -1.888 -27.526 1.00 80.31 105 LEU A C 1
ATOM 818 O O . LEU A 1 105 ? 22.897 -2.230 -27.046 1.00 80.31 105 LEU A O 1
ATOM 822 N N . GLU A 1 106 ? 25.133 -2.236 -26.965 1.00 82.88 106 GLU A N 1
ATOM 823 C CA . GLU A 1 106 ? 25.207 -3.064 -25.760 1.00 82.88 106 GLU A CA 1
ATOM 824 C C . GLU A 1 106 ? 24.627 -2.329 -24.545 1.00 82.88 106 GLU A C 1
ATOM 826 O O . GLU A 1 106 ? 23.753 -2.864 -23.855 1.00 82.88 106 GLU A O 1
ATOM 831 N N . ALA A 1 107 ? 25.009 -1.061 -24.357 1.00 85.31 107 ALA A N 1
ATOM 832 C CA . ALA A 1 107 ? 24.455 -0.215 -23.304 1.00 85.31 107 ALA A CA 1
ATOM 833 C C . ALA A 1 107 ? 22.937 -0.029 -23.464 1.00 85.31 107 ALA A C 1
ATOM 835 O O . ALA A 1 107 ? 22.189 -0.193 -22.498 1.00 85.31 107 ALA A O 1
ATOM 836 N N . ARG A 1 108 ? 22.448 0.218 -24.690 1.00 86.75 108 ARG A N 1
ATOM 837 C CA . ARG A 1 108 ? 21.003 0.293 -24.975 1.00 86.75 108 ARG A CA 1
ATOM 838 C C . ARG A 1 108 ? 20.280 -1.010 -24.646 1.00 86.75 108 ARG A C 1
ATOM 840 O O . ARG A 1 108 ? 19.202 -0.975 -24.057 1.00 86.75 108 ARG A O 1
ATOM 847 N N . ARG A 1 109 ? 20.857 -2.166 -24.987 1.00 85.94 109 ARG A N 1
ATOM 848 C CA . ARG A 1 109 ? 20.276 -3.478 -24.662 1.00 85.94 109 ARG A CA 1
ATOM 849 C C . ARG A 1 109 ? 20.192 -3.695 -23.150 1.00 85.94 109 ARG A C 1
ATOM 851 O O . ARG A 1 109 ? 19.187 -4.220 -22.672 1.00 85.94 109 ARG A O 1
ATOM 858 N N . GLY A 1 110 ? 21.231 -3.307 -22.410 1.00 90.00 110 GLY A N 1
ATOM 859 C CA . GLY A 1 110 ? 21.260 -3.364 -20.947 1.00 90.00 110 GLY A CA 1
ATOM 860 C C . GLY A 1 110 ? 20.194 -2.470 -20.315 1.00 90.00 110 GLY A C 1
ATOM 861 O O . GLY A 1 110 ? 19.387 -2.945 -19.517 1.00 90.00 110 GLY A O 1
ATOM 862 N N . LEU A 1 111 ? 20.128 -1.206 -20.737 1.00 91.69 111 LEU A N 1
ATOM 863 C CA . LEU A 1 111 ? 19.123 -0.246 -20.272 1.00 91.69 111 LEU A CA 1
ATOM 864 C C . LEU A 1 111 ? 17.699 -0.685 -20.605 1.00 91.69 111 LEU A C 1
ATOM 866 O O . LEU A 1 111 ? 16.833 -0.623 -19.744 1.00 91.69 111 LEU A O 1
ATOM 870 N N . SER A 1 112 ? 17.460 -1.197 -21.813 1.00 91.38 112 SER A N 1
ATOM 871 C CA . SER A 1 112 ? 16.151 -1.720 -22.216 1.00 91.38 112 SER A CA 1
ATOM 872 C C . SER A 1 112 ? 15.665 -2.849 -21.307 1.00 91.38 112 SER A C 1
ATOM 874 O O . SER A 1 112 ? 14.493 -2.884 -20.936 1.00 91.38 112 SER A O 1
ATOM 876 N N . ARG A 1 113 ? 16.565 -3.772 -20.932 1.00 92.69 113 ARG A N 1
ATOM 877 C CA . ARG A 1 113 ? 16.246 -4.872 -20.013 1.00 92.69 113 ARG A CA 1
ATOM 878 C C . ARG A 1 113 ? 15.930 -4.358 -18.614 1.00 92.69 113 ARG A C 1
ATOM 880 O O . ARG A 1 113 ? 14.914 -4.755 -18.055 1.00 92.69 113 ARG A O 1
ATOM 887 N N . LYS A 1 114 ? 16.760 -3.453 -18.083 1.00 95.00 114 LYS A N 1
ATOM 888 C CA . LYS A 1 114 ? 16.516 -2.815 -16.781 1.00 95.00 114 LYS A CA 1
ATOM 889 C C . LYS A 1 114 ? 15.185 -2.064 -16.771 1.00 95.00 114 LYS A C 1
ATOM 891 O O . LYS A 1 114 ? 14.396 -2.261 -15.860 1.00 95.00 114 LYS A O 1
ATOM 896 N N . ALA A 1 115 ? 14.909 -1.285 -17.816 1.00 94.50 115 ALA A N 1
ATOM 897 C CA . ALA A 1 115 ? 13.673 -0.528 -17.945 1.00 94.50 115 ALA A CA 1
ATOM 898 C C . ALA A 1 115 ? 12.444 -1.434 -18.004 1.00 94.50 115 ALA A C 1
ATOM 900 O O . ALA A 1 115 ? 11.475 -1.177 -17.301 1.00 94.50 115 ALA A O 1
ATOM 901 N N . LYS A 1 116 ? 12.495 -2.523 -18.785 1.00 94.81 116 LYS A N 1
ATOM 902 C CA . LYS A 1 116 ? 11.395 -3.492 -18.834 1.00 94.81 116 LYS A CA 1
ATOM 903 C C . LYS A 1 116 ? 11.158 -4.138 -17.467 1.00 94.81 116 LYS A C 1
ATOM 905 O O . LYS A 1 116 ? 10.033 -4.092 -16.995 1.00 94.81 116 LYS A O 1
ATOM 910 N N . LYS A 1 117 ? 12.211 -4.644 -16.818 1.00 95.12 117 LYS A N 1
ATOM 911 C CA . LYS A 1 117 ? 12.113 -5.241 -15.478 1.00 95.12 117 LYS A CA 1
ATOM 912 C C . LYS A 1 117 ? 11.510 -4.260 -14.465 1.00 95.12 117 LYS A C 1
ATOM 914 O O . LYS A 1 117 ? 10.595 -4.619 -13.743 1.00 95.12 117 LYS A O 1
ATOM 919 N N . LYS A 1 118 ? 11.977 -3.009 -14.463 1.00 96.69 118 LYS A N 1
ATOM 920 C CA . LYS A 1 118 ? 11.456 -1.975 -13.562 1.00 96.69 118 LYS A CA 1
ATOM 921 C C . LYS A 1 118 ? 10.027 -1.558 -13.862 1.00 96.69 118 LYS A C 1
ATOM 923 O O . LYS A 1 118 ? 9.287 -1.279 -12.936 1.00 96.69 118 LYS A O 1
ATOM 928 N N . THR A 1 119 ? 9.628 -1.560 -15.130 1.00 97.00 119 THR A N 1
ATOM 929 C CA . THR A 1 119 ? 8.224 -1.341 -15.503 1.00 97.00 119 THR A CA 1
ATOM 930 C C . THR A 1 119 ? 7.328 -2.409 -14.870 1.00 97.00 119 THR A C 1
ATOM 932 O O . THR A 1 119 ? 6.259 -2.076 -14.378 1.00 97.00 119 THR A O 1
ATOM 935 N N . ASP A 1 120 ? 7.770 -3.670 -14.865 1.00 96.00 120 ASP A N 1
ATOM 936 C CA . ASP A 1 120 ? 6.999 -4.780 -14.294 1.00 96.00 120 ASP A CA 1
ATOM 937 C C . ASP A 1 120 ? 6.914 -4.667 -12.756 1.00 96.00 120 ASP A C 1
ATOM 939 O O . ASP A 1 120 ? 5.818 -4.722 -12.209 1.00 96.00 120 ASP A O 1
ATOM 943 N N . GLU A 1 121 ? 8.031 -4.380 -12.073 1.00 96.69 121 GLU A N 1
ATOM 944 C CA . GLU A 1 121 ? 8.059 -4.147 -10.612 1.00 96.69 121 GLU A CA 1
ATOM 945 C C . GLU A 1 121 ? 7.219 -2.928 -10.182 1.00 96.69 121 GLU A C 1
ATOM 947 O O . GLU A 1 121 ? 6.555 -2.958 -9.149 1.00 96.69 121 GLU A O 1
ATOM 952 N N . ILE A 1 122 ? 7.225 -1.847 -10.972 1.00 97.69 122 ILE A N 1
ATOM 953 C CA . ILE A 1 122 ? 6.354 -0.687 -10.733 1.00 97.69 122 ILE A CA 1
ATOM 954 C C . ILE A 1 122 ? 4.884 -1.082 -10.890 1.00 97.69 122 ILE A C 1
ATOM 956 O O . ILE A 1 122 ? 4.064 -0.634 -10.096 1.00 97.69 122 ILE A O 1
ATOM 960 N N . GLY A 1 123 ? 4.553 -1.913 -11.882 1.00 96.06 123 GLY A N 1
ATOM 961 C CA . GLY A 1 123 ? 3.194 -2.414 -12.083 1.00 96.06 123 GLY A CA 1
ATOM 962 C C . GLY A 1 123 ? 2.666 -3.156 -10.855 1.00 96.06 123 GLY A C 1
ATOM 963 O O . GLY A 1 123 ? 1.595 -2.820 -10.361 1.00 96.06 123 GLY A O 1
ATOM 964 N N . GLU A 1 124 ? 3.458 -4.077 -10.302 1.00 95.50 124 GLU A N 1
ATOM 965 C CA . GLU A 1 124 ? 3.116 -4.786 -9.058 1.00 95.50 124 GLU A CA 1
ATOM 966 C C . GLU A 1 124 ? 2.906 -3.808 -7.891 1.00 95.50 124 GLU A C 1
ATOM 968 O O . GLU A 1 124 ? 1.921 -3.896 -7.162 1.00 95.50 124 GLU A O 1
ATOM 973 N N . LEU A 1 125 ? 3.778 -2.805 -7.755 1.00 93.25 125 LEU A N 1
ATOM 974 C CA . LEU A 1 125 ? 3.670 -1.814 -6.685 1.00 93.25 125 LEU A CA 1
ATOM 975 C C . LEU A 1 125 ? 2.456 -0.880 -6.850 1.00 93.25 125 LEU A C 1
ATOM 977 O O . LEU A 1 125 ? 1.896 -0.409 -5.855 1.00 93.25 125 LEU A O 1
ATOM 981 N N . ILE A 1 126 ? 2.044 -0.598 -8.091 1.00 95.31 126 ILE A N 1
ATOM 982 C CA . ILE A 1 126 ? 0.797 0.113 -8.404 1.00 95.31 126 ILE A CA 1
ATOM 983 C C . ILE A 1 126 ? -0.404 -0.731 -7.974 1.00 95.31 126 ILE A C 1
ATOM 985 O O . ILE A 1 126 ? -1.311 -0.194 -7.336 1.00 95.31 126 ILE A O 1
ATOM 989 N N . ASP A 1 127 ? -0.410 -2.024 -8.291 1.00 91.75 127 ASP A N 1
ATOM 990 C CA . ASP A 1 127 ? -1.490 -2.943 -7.920 1.00 91.75 127 ASP A CA 1
ATOM 991 C C . ASP A 1 127 ? -1.616 -3.069 -6.393 1.00 91.75 127 ASP A C 1
ATOM 993 O O . ASP A 1 127 ? -2.709 -2.878 -5.849 1.00 91.75 127 ASP A O 1
ATOM 997 N N . ASP A 1 128 ? -0.492 -3.244 -5.692 1.00 81.25 128 ASP A N 1
ATOM 998 C CA . ASP A 1 128 ? -0.423 -3.200 -4.228 1.00 81.25 128 ASP A CA 1
ATOM 999 C C . ASP A 1 128 ? -0.987 -1.878 -3.696 1.00 81.25 128 ASP A C 1
ATOM 1001 O O . ASP A 1 128 ? -1.856 -1.865 -2.825 1.00 81.25 128 ASP A O 1
ATOM 1005 N N . GLY A 1 129 ? -0.560 -0.744 -4.257 1.00 74.06 129 GLY A N 1
ATOM 1006 C CA . GLY A 1 129 ? -1.039 0.573 -3.843 1.00 74.06 129 GLY A CA 1
ATOM 1007 C C . GLY A 1 129 ? -2.543 0.764 -4.063 1.00 74.06 129 GLY A C 1
ATOM 1008 O O . GLY A 1 129 ? -3.226 1.366 -3.231 1.00 74.06 129 GLY A O 1
ATOM 1009 N N . ASN A 1 130 ? -3.092 0.240 -5.157 1.00 83.38 130 ASN A N 1
ATOM 1010 C CA . ASN A 1 130 ? -4.525 0.281 -5.443 1.00 83.38 130 ASN A CA 1
ATOM 1011 C C . ASN A 1 130 ? -5.337 -0.583 -4.468 1.00 83.38 130 ASN A C 1
ATOM 1013 O O . ASN A 1 130 ? -6.444 -0.190 -4.102 1.00 83.38 130 ASN A O 1
ATOM 1017 N N . SER A 1 131 ? -4.772 -1.702 -4.003 1.00 73.50 131 SER A N 1
ATOM 1018 C CA . SER A 1 131 ? -5.395 -2.587 -3.009 1.00 73.50 131 SER A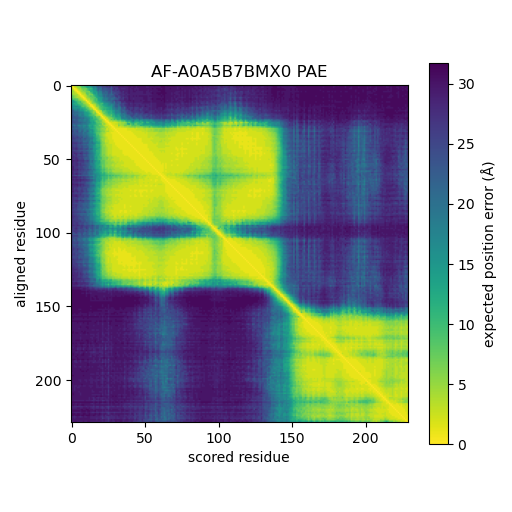 CA 1
ATOM 1019 C C . SER A 1 131 ? -5.510 -1.962 -1.610 1.00 73.50 131 SER A C 1
ATOM 1021 O O . SER A 1 131 ? -6.383 -2.343 -0.830 1.00 73.50 131 SER A O 1
ATOM 1023 N N . ILE A 1 132 ? -4.688 -0.950 -1.299 1.00 72.06 132 ILE A N 1
ATOM 1024 C CA . ILE A 1 132 ? -4.738 -0.212 -0.029 1.00 72.06 132 ILE A CA 1
ATOM 1025 C C . ILE A 1 132 ? -5.981 0.689 -0.018 1.00 72.06 132 ILE A C 1
ATOM 1027 O O . ILE A 1 132 ? -5.931 1.850 -0.426 1.00 72.06 132 ILE A O 1
ATOM 1031 N N . ILE A 1 133 ? -7.118 0.172 0.439 1.00 68.19 133 ILE A N 1
ATOM 1032 C CA . ILE A 1 133 ? -8.366 0.948 0.540 1.00 68.19 133 ILE A CA 1
ATOM 1033 C C . ILE A 1 133 ? -8.358 1.821 1.803 1.00 68.19 133 ILE A C 1
ATOM 1035 O O . ILE A 1 133 ? -8.765 2.982 1.764 1.00 68.19 133 ILE A O 1
ATOM 1039 N N . VAL A 1 134 ? -7.838 1.283 2.908 1.00 61.31 134 VAL A N 1
ATOM 1040 C CA . VAL A 1 134 ? -7.752 1.954 4.211 1.00 61.31 134 VAL A CA 1
ATOM 1041 C C . VAL A 1 134 ? -6.302 2.360 4.464 1.00 61.31 134 VAL A C 1
ATOM 1043 O O . VAL A 1 134 ? -5.407 1.525 4.384 1.00 61.31 134 VAL A O 1
ATOM 1046 N N . VAL A 1 135 ? -6.058 3.646 4.744 1.00 67.44 135 VAL A N 1
ATOM 1047 C CA . VAL A 1 135 ? -4.692 4.175 4.958 1.00 67.44 135 VAL A CA 1
ATOM 1048 C C . VAL A 1 135 ? -4.348 4.427 6.424 1.00 67.44 135 VAL A C 1
ATOM 1050 O O . VAL A 1 135 ? -3.182 4.540 6.801 1.00 67.44 135 VAL A O 1
ATOM 1053 N N . SER A 1 136 ? -5.375 4.556 7.247 1.00 63.19 136 SER A N 1
ATOM 1054 C CA . SER A 1 136 ? -5.273 4.911 8.648 1.00 63.19 136 SER A CA 1
ATOM 1055 C C . SER A 1 136 ? -6.395 4.239 9.405 1.00 63.19 136 SER A C 1
ATOM 1057 O O . SER A 1 136 ? -7.473 3.980 8.868 1.00 63.19 136 SER A O 1
ATOM 1059 N N . CYS A 1 137 ? -6.139 3.972 10.672 1.00 45.19 137 CYS A N 1
ATOM 1060 C CA . CYS A 1 137 ? -7.185 3.682 11.625 1.00 45.19 137 CYS A CA 1
ATOM 1061 C C . CYS A 1 137 ? -7.383 4.920 12.489 1.00 45.19 137 CYS A C 1
ATOM 1063 O O . CYS A 1 137 ? -6.422 5.615 12.848 1.00 45.19 137 CYS A O 1
ATOM 1065 N N . ARG A 1 138 ? -8.644 5.198 12.841 1.00 42.53 138 ARG A N 1
ATOM 1066 C CA . ARG A 1 138 ? -8.924 6.203 13.858 1.00 42.53 138 ARG A CA 1
ATOM 1067 C C . ARG A 1 138 ? -8.104 5.835 15.082 1.00 42.53 138 ARG A C 1
ATOM 1069 O O . ARG A 1 138 ? -8.275 4.753 15.642 1.00 42.53 138 ARG A O 1
ATOM 1076 N N . SER A 1 139 ? -7.248 6.754 15.510 1.00 46.72 139 SER A N 1
ATOM 1077 C CA . SER A 1 139 ? -6.875 6.781 16.912 1.00 46.72 139 SER A CA 1
ATOM 1078 C C . SER A 1 139 ? -8.200 6.809 17.662 1.00 46.72 139 SER A C 1
ATOM 1080 O O . SER A 1 139 ? -9.075 7.628 17.366 1.00 46.72 139 SER A O 1
ATOM 1082 N N . VAL A 1 140 ? -8.405 5.788 18.496 1.00 40.53 140 VAL A N 1
ATOM 1083 C CA . VAL A 1 140 ? -9.649 5.549 19.232 1.00 40.53 140 VAL A CA 1
ATOM 1084 C C . VAL A 1 140 ? -10.204 6.902 19.678 1.00 40.53 140 VAL A C 1
ATOM 1086 O O . VAL A 1 140 ? -9.464 7.636 20.343 1.00 40.53 140 VAL A O 1
ATOM 1089 N N . PRO A 1 141 ? -11.445 7.285 19.305 1.00 37.66 141 PRO A N 1
ATOM 1090 C CA . PRO A 1 141 ? -12.018 8.511 19.821 1.00 37.66 141 PRO A CA 1
ATOM 1091 C C . PRO A 1 141 ? -11.865 8.474 21.336 1.00 37.66 141 PRO A C 1
ATOM 1093 O O . PRO A 1 141 ? -12.296 7.509 21.976 1.00 37.66 141 PRO A O 1
ATOM 1096 N N . LEU A 1 142 ? -11.265 9.518 21.910 1.00 39.88 142 LEU A N 1
ATOM 1097 C CA . LEU A 1 142 ? -11.533 9.888 23.293 1.00 39.88 142 LEU A CA 1
ATOM 1098 C C . LEU A 1 142 ? -13.038 10.176 23.385 1.00 39.88 142 LEU A C 1
ATOM 1100 O O . LEU A 1 142 ? -13.499 11.304 23.280 1.00 39.88 142 LEU A O 1
ATOM 1104 N N . GLY A 1 143 ? -13.812 9.103 23.486 1.00 31.22 143 GLY A N 1
ATOM 1105 C CA . GLY A 1 143 ? -15.254 9.068 23.643 1.00 31.22 143 GLY A CA 1
ATOM 1106 C C . GLY A 1 143 ? -15.627 8.637 25.051 1.00 31.22 143 GLY A C 1
ATOM 1107 O O . GLY A 1 143 ? -16.622 7.956 25.229 1.00 31.22 143 GLY A O 1
ATOM 1108 N N . ILE A 1 144 ? -14.768 8.948 26.019 1.00 30.89 144 ILE A N 1
ATOM 1109 C CA . ILE A 1 144 ? -15.092 9.644 27.263 1.00 30.89 144 ILE A CA 1
ATOM 1110 C C . ILE A 1 144 ? -13.859 10.520 27.491 1.00 30.89 144 ILE A C 1
ATOM 1112 O O . ILE A 1 144 ? -12.743 10.106 27.169 1.00 30.89 144 ILE A O 1
ATOM 1116 N N . GLU A 1 145 ? -14.033 11.710 28.041 1.00 38.81 145 GLU A N 1
ATOM 1117 C CA . GLU A 1 145 ? -13.001 12.348 28.843 1.00 38.81 145 GLU A CA 1
ATOM 1118 C C . GLU A 1 145 ? -12.406 11.304 29.810 1.00 38.81 145 GLU A C 1
ATOM 1120 O O . GLU A 1 145 ? -12.939 10.973 30.863 1.00 38.81 145 GLU A O 1
ATOM 1125 N N . SER A 1 146 ? -11.327 10.672 29.379 1.00 34.66 146 SER A N 1
ATOM 1126 C CA . SER A 1 146 ? -10.440 9.889 30.204 1.00 34.66 146 SER A CA 1
ATOM 1127 C C . SER A 1 146 ? -9.126 10.605 30.059 1.00 34.66 146 SER A C 1
ATOM 1129 O O . SER A 1 146 ? -8.441 10.541 29.042 1.00 34.66 146 SER A O 1
ATOM 1131 N N . THR A 1 147 ? -8.846 11.371 31.091 1.00 30.58 147 THR A N 1
ATOM 1132 C CA . THR A 1 147 ? -7.542 11.812 31.550 1.00 30.58 147 THR A CA 1
ATOM 1133 C C . THR A 1 147 ? -6.534 10.650 31.587 1.00 30.58 147 THR A C 1
ATOM 1135 O O . THR A 1 147 ? -6.036 10.290 32.643 1.00 30.58 147 THR A O 1
ATOM 1138 N N . THR A 1 148 ? -6.213 10.012 30.458 1.00 36.94 148 THR A N 1
ATOM 1139 C CA . THR A 1 148 ? -5.261 8.890 30.411 1.00 36.94 148 THR A CA 1
ATOM 1140 C C . THR A 1 148 ? -4.550 8.707 29.067 1.00 36.94 148 THR A C 1
ATOM 1142 O O . THR A 1 148 ? -3.938 7.665 28.861 1.00 36.94 148 THR A O 1
ATOM 1145 N N . THR A 1 149 ? -4.441 9.721 28.201 1.00 31.91 149 THR A N 1
ATOM 1146 C CA . THR A 1 149 ? -3.458 9.708 27.083 1.00 31.91 149 THR A CA 1
ATOM 1147 C C . THR A 1 149 ? -2.016 9.939 27.570 1.00 31.91 149 THR A C 1
ATOM 1149 O O . THR A 1 149 ? -1.228 10.647 26.957 1.00 31.91 149 THR A O 1
ATOM 1152 N N . GLY A 1 150 ? -1.646 9.357 28.709 1.00 33.03 150 GLY A N 1
ATOM 1153 C CA . GLY A 1 150 ? -0.291 9.493 29.240 1.00 33.03 150 GLY A CA 1
ATOM 1154 C C . GLY A 1 150 ? 0.179 8.399 30.186 1.00 33.03 150 GLY A C 1
ATOM 1155 O O . GLY A 1 150 ? 1.345 8.425 30.550 1.00 33.03 150 GLY A O 1
ATOM 1156 N N . ASN A 1 151 ? -0.666 7.454 30.620 1.00 33.38 151 ASN A N 1
ATOM 1157 C CA . ASN A 1 151 ? -0.314 6.618 31.777 1.00 33.38 151 ASN A CA 1
ATOM 1158 C C . ASN A 1 151 ? -0.921 5.201 31.795 1.00 33.38 151 ASN A C 1
ATOM 1160 O O . ASN A 1 151 ? -1.218 4.700 32.882 1.00 33.38 151 ASN A O 1
ATOM 1164 N N . PHE A 1 152 ? -1.062 4.484 30.669 1.00 39.56 152 PHE A N 1
ATOM 1165 C CA . PHE A 1 152 ? -1.160 3.019 30.803 1.00 39.56 152 PHE A CA 1
ATOM 1166 C C . PHE A 1 152 ? 0.235 2.454 31.082 1.00 39.56 152 PHE A C 1
ATOM 1168 O O . PHE A 1 152 ? 0.948 1.983 30.202 1.00 39.56 152 PHE A O 1
ATOM 1175 N N . LYS A 1 153 ? 0.666 2.577 32.343 1.00 38.84 153 LYS A N 1
ATOM 1176 C CA . LYS A 1 153 ? 1.879 1.922 32.830 1.00 38.84 153 LYS A CA 1
ATOM 1177 C C . LYS A 1 153 ? 1.659 0.416 32.763 1.00 38.84 153 LYS A C 1
ATOM 1179 O O . LYS A 1 153 ? 0.902 -0.150 33.558 1.00 38.84 153 LYS A O 1
ATOM 1184 N N . TYR A 1 154 ? 2.344 -0.212 31.820 1.00 44.81 154 TYR A N 1
ATOM 1185 C CA . TYR A 1 154 ? 2.543 -1.648 31.783 1.00 44.81 154 TYR A CA 1
ATOM 1186 C C . TYR A 1 154 ? 3.338 -2.063 33.023 1.00 44.81 154 TYR A C 1
ATOM 1188 O O . TYR A 1 154 ? 4.552 -1.905 33.091 1.00 44.81 154 TYR A O 1
ATOM 1196 N N . PHE A 1 155 ? 2.634 -2.543 34.044 1.00 45.03 155 PHE A N 1
ATOM 1197 C CA . PHE A 1 155 ? 3.257 -3.260 35.151 1.00 45.03 155 PHE A CA 1
ATOM 1198 C C . PHE A 1 155 ? 3.424 -4.718 34.725 1.00 45.03 155 PHE A C 1
ATOM 1200 O O . PHE A 1 155 ? 2.481 -5.299 34.184 1.00 45.03 155 PHE A O 1
ATOM 1207 N N . GLU A 1 156 ? 4.584 -5.320 34.993 1.00 48.91 156 GLU A N 1
ATOM 1208 C CA . GLU A 1 156 ? 4.879 -6.718 34.630 1.00 48.91 156 GLU A CA 1
ATOM 1209 C C . GLU A 1 156 ? 3.775 -7.690 35.078 1.00 48.91 156 GLU A C 1
ATOM 1211 O O . GLU A 1 156 ? 3.365 -8.566 34.319 1.00 48.91 156 GLU A O 1
ATOM 1216 N N . SER A 1 157 ? 3.197 -7.472 36.265 1.00 57.41 157 SER A N 1
ATOM 1217 C CA . SER A 1 157 ? 2.091 -8.284 36.790 1.00 57.41 157 SER A CA 1
ATOM 1218 C C . SER A 1 157 ? 0.819 -8.227 35.935 1.00 57.41 157 SER A C 1
ATOM 1220 O O . SER A 1 157 ? 0.113 -9.227 35.808 1.00 57.41 157 SER A O 1
ATOM 1222 N N . ARG A 1 158 ? 0.520 -7.077 35.318 1.00 60.28 158 ARG A N 1
ATOM 1223 C CA . ARG A 1 158 ? -0.643 -6.901 34.432 1.00 60.28 158 ARG A CA 1
ATOM 1224 C C . ARG A 1 158 ? -0.395 -7.515 33.061 1.00 60.28 158 ARG A C 1
ATOM 1226 O O . ARG A 1 158 ? -1.316 -8.089 32.496 1.00 60.28 158 ARG A O 1
ATOM 1233 N N . MET A 1 159 ? 0.843 -7.451 32.570 1.00 60.69 159 MET A N 1
ATOM 1234 C CA . MET A 1 159 ? 1.242 -8.114 31.327 1.00 60.69 159 MET A CA 1
ATOM 1235 C C . MET A 1 159 ? 1.139 -9.635 31.436 1.00 60.69 159 MET A C 1
ATOM 1237 O O . MET A 1 159 ? 0.609 -10.268 30.528 1.00 60.69 159 MET A O 1
ATOM 1241 N N . ALA A 1 160 ? 1.562 -10.212 32.564 1.00 66.50 160 ALA A N 1
ATOM 1242 C CA . ALA A 1 160 ? 1.414 -11.644 32.815 1.00 66.50 160 ALA A CA 1
ATOM 1243 C C . ALA A 1 160 ? -0.062 -12.081 32.791 1.00 66.50 160 ALA A C 1
ATOM 1245 O O . ALA A 1 160 ? -0.398 -13.066 32.141 1.00 66.50 160 ALA A O 1
ATOM 1246 N N . LYS A 1 161 ? -0.955 -11.313 33.431 1.00 75.38 161 LYS A N 1
ATOM 1247 C CA . LYS A 1 161 ? -2.398 -11.600 33.426 1.00 75.38 161 LYS A CA 1
ATOM 1248 C C . LYS A 1 161 ? -3.063 -11.386 32.071 1.00 75.38 161 LYS A C 1
ATOM 1250 O O . LYS A 1 161 ? -3.915 -12.177 31.697 1.00 75.38 161 LYS A O 1
ATOM 1255 N N . MET A 1 162 ? -2.663 -10.369 31.313 1.00 72.38 162 MET A N 1
ATOM 1256 C CA . MET A 1 162 ? -3.146 -10.204 29.941 1.00 72.38 162 MET A CA 1
ATOM 1257 C C . MET A 1 162 ? -2.707 -11.359 29.045 1.00 72.38 162 MET A C 1
ATOM 1259 O O . MET A 1 162 ? -3.512 -11.837 28.258 1.00 72.38 162 MET A O 1
ATOM 1263 N N . LYS A 1 163 ? -1.466 -11.835 29.194 1.00 76.50 163 LYS A N 1
ATOM 1264 C CA . LYS A 1 163 ? -0.982 -13.007 28.465 1.00 76.50 163 LYS A CA 1
ATOM 1265 C C . LYS A 1 163 ? -1.795 -14.257 28.806 1.00 76.50 163 LYS A C 1
ATOM 1267 O O . LYS A 1 163 ? -2.231 -14.940 27.897 1.00 76.50 163 LYS A O 1
ATOM 1272 N N . GLU A 1 164 ? -2.060 -14.502 30.089 1.00 84.38 164 GLU A N 1
ATOM 1273 C CA . GLU A 1 164 ? -2.905 -15.621 30.535 1.00 84.38 164 GLU A CA 1
ATOM 1274 C C . GLU A 1 164 ? -4.303 -15.572 29.898 1.00 84.38 164 GLU A C 1
ATOM 1276 O O . GLU A 1 164 ? -4.812 -16.595 29.454 1.00 84.38 164 GLU A O 1
ATOM 1281 N N . VAL A 1 165 ? -4.901 -14.379 29.789 1.00 87.19 165 VAL A N 1
ATOM 1282 C CA . VAL A 1 165 ? -6.197 -14.211 29.115 1.00 87.19 165 VAL A CA 1
ATOM 1283 C C . VAL A 1 165 ? -6.084 -14.421 27.600 1.00 87.19 165 VAL A C 1
ATOM 1285 O O . VAL A 1 165 ? -6.934 -15.096 27.037 1.00 87.19 165 VAL A O 1
ATOM 1288 N N . MET A 1 166 ? -5.045 -13.901 26.940 1.00 85.06 166 MET A N 1
ATOM 1289 C CA . MET A 1 166 ? -4.814 -14.123 25.501 1.00 85.06 166 MET A CA 1
ATOM 1290 C C . MET A 1 166 ? -4.561 -15.595 25.162 1.00 85.06 166 MET A C 1
ATOM 1292 O O . MET A 1 166 ? -5.021 -16.071 24.129 1.00 85.06 166 MET A O 1
ATOM 1296 N N . ASP A 1 167 ? -3.853 -16.319 26.028 1.00 87.50 167 ASP A N 1
ATOM 1297 C CA . ASP A 1 167 ? -3.629 -17.756 25.877 1.00 87.50 167 ASP A CA 1
ATOM 1298 C C . ASP A 1 167 ? -4.946 -18.527 26.086 1.00 87.50 167 ASP A C 1
ATOM 1300 O O . ASP A 1 167 ? -5.246 -19.438 25.321 1.00 87.50 167 ASP A O 1
ATOM 1304 N N . ALA A 1 168 ? -5.779 -18.118 27.052 1.00 91.50 168 ALA A N 1
ATOM 1305 C CA . ALA A 1 168 ? -7.104 -18.703 27.269 1.00 91.50 168 ALA A CA 1
ATOM 1306 C C . ALA A 1 168 ? -8.094 -18.422 26.122 1.00 91.50 168 ALA A C 1
ATOM 1308 O O . ALA A 1 168 ? -8.959 -19.249 25.861 1.00 91.50 168 ALA A O 1
ATOM 1309 N N . LEU A 1 169 ? -7.963 -17.295 25.411 1.00 91.62 169 LEU A N 1
ATOM 1310 C CA . LEU A 1 169 ? -8.777 -16.991 24.224 1.00 91.62 169 LEU A CA 1
ATOM 1311 C C . LEU A 1 169 ? -8.485 -17.920 23.032 1.00 91.62 169 LEU A C 1
ATOM 1313 O O . LEU A 1 169 ? -9.294 -17.976 22.115 1.00 91.62 169 LEU A O 1
ATOM 1317 N N . LYS A 1 170 ? -7.348 -18.629 23.031 1.00 91.00 170 LYS A N 1
ATOM 1318 C CA . LYS A 1 170 ? -6.962 -19.593 21.982 1.00 91.00 170 LYS A CA 1
ATOM 1319 C C . LYS A 1 170 ? -7.480 -21.009 22.248 1.00 91.00 170 LYS A C 1
ATOM 1321 O O . LYS A 1 170 ? -7.268 -21.893 21.423 1.00 91.00 170 LYS A O 1
ATOM 1326 N N . ASP A 1 171 ? -8.076 -21.245 23.414 1.00 92.00 171 ASP A N 1
ATOM 1327 C CA . ASP A 1 171 ? -8.629 -22.539 23.799 1.00 92.00 171 ASP A CA 1
ATOM 1328 C C . ASP A 1 171 ? -10.121 -22.592 23.451 1.00 92.00 171 ASP A C 1
ATOM 1330 O O . ASP A 1 171 ? -10.949 -21.986 24.133 1.00 92.00 171 ASP A O 1
ATOM 1334 N N . ASP A 1 172 ? -10.469 -23.363 22.418 1.00 89.62 172 ASP A N 1
ATOM 1335 C CA . ASP A 1 172 ? -11.853 -23.564 21.961 1.00 89.62 172 ASP A CA 1
ATOM 1336 C C . ASP A 1 172 ? -12.775 -24.180 23.038 1.00 89.62 172 ASP A C 1
ATOM 1338 O O . ASP A 1 172 ? -14.000 -24.170 22.904 1.00 89.62 172 ASP A O 1
ATOM 1342 N N . GLY A 1 173 ? -12.219 -24.735 24.122 1.00 93.38 173 GLY A N 1
ATOM 1343 C CA . GLY A 1 173 ? -12.977 -25.206 25.280 1.00 93.38 173 GLY A CA 1
ATOM 1344 C C . GLY A 1 173 ? -13.455 -24.086 26.215 1.00 93.38 173 GLY A C 1
ATOM 1345 O O . GLY A 1 173 ? -14.316 -24.330 27.069 1.00 93.38 173 GLY A O 1
ATOM 1346 N N . ILE A 1 174 ? -12.923 -22.865 26.079 1.00 92.56 174 ILE A N 1
ATOM 1347 C CA . ILE A 1 174 ? -13.206 -21.722 26.954 1.00 92.56 174 ILE A CA 1
ATOM 1348 C C . ILE A 1 174 ? -14.114 -20.716 26.241 1.00 92.56 174 ILE A C 1
ATOM 1350 O O . ILE A 1 174 ? -13.681 -19.881 25.457 1.00 92.56 174 ILE A O 1
ATOM 1354 N N . ASN A 1 175 ? -15.394 -20.713 26.616 1.00 90.75 175 ASN A N 1
ATOM 1355 C CA . ASN A 1 175 ? -16.392 -19.812 26.022 1.00 90.75 175 ASN A CA 1
ATOM 1356 C C . ASN A 1 175 ? -16.602 -18.501 26.803 1.00 90.75 175 ASN A C 1
ATOM 1358 O O . ASN A 1 175 ? -17.351 -17.629 26.365 1.00 90.75 175 ASN A O 1
ATOM 1362 N N . MET A 1 176 ? -16.024 -18.366 28.004 1.00 91.81 176 MET A N 1
ATOM 1363 C CA . MET A 1 176 ? -16.245 -17.200 28.865 1.00 91.81 176 MET A CA 1
ATOM 1364 C C . MET A 1 176 ? -15.069 -16.956 29.807 1.00 91.81 176 MET A C 1
ATOM 1366 O O . MET A 1 176 ? -14.646 -17.852 30.535 1.00 91.81 176 MET A O 1
ATOM 1370 N N . ILE A 1 177 ? -14.601 -15.707 29.853 1.00 92.06 177 ILE A N 1
ATOM 1371 C CA . ILE A 1 177 ? -13.535 -15.258 30.753 1.00 92.06 177 ILE A CA 1
ATOM 1372 C C . ILE A 1 177 ? -14.050 -14.081 31.583 1.00 92.06 177 ILE A C 1
ATOM 1374 O O . ILE A 1 177 ? -14.510 -13.073 31.050 1.00 92.06 177 ILE A O 1
ATOM 1378 N N . GLY A 1 178 ? -13.959 -14.199 32.908 1.00 91.06 178 GLY A N 1
ATOM 1379 C CA . GLY A 1 178 ? -14.334 -13.141 33.843 1.00 91.06 178 GLY A CA 1
ATOM 1380 C C . GLY A 1 178 ? -13.114 -12.440 34.436 1.00 91.06 178 GLY A C 1
ATOM 1381 O O . GLY A 1 178 ? -12.254 -13.087 35.029 1.00 91.06 178 GLY A O 1
ATOM 1382 N N . ILE A 1 179 ? -13.060 -11.107 34.350 1.00 86.12 179 ILE A N 1
ATOM 1383 C CA . ILE A 1 179 ? -12.034 -10.296 35.025 1.00 86.12 179 ILE A CA 1
ATOM 1384 C C . ILE A 1 179 ? -12.652 -9.623 36.254 1.00 86.12 179 ILE A C 1
ATOM 1386 O O . ILE A 1 179 ? -13.468 -8.706 36.136 1.00 86.12 179 ILE A O 1
ATOM 1390 N N . CYS A 1 180 ? -12.240 -10.039 37.453 1.00 83.75 180 CYS A N 1
ATOM 1391 C CA . CYS A 1 180 ? -12.736 -9.508 38.726 1.00 83.75 180 CYS A CA 1
ATOM 1392 C C . CYS A 1 180 ? -11.661 -8.741 39.514 1.00 83.75 180 CYS A C 1
ATOM 1394 O O . CYS A 1 180 ? -10.464 -8.884 39.285 1.00 83.75 180 CYS A O 1
ATOM 1396 N N . GLY A 1 181 ? -12.089 -7.898 40.458 1.00 82.88 181 GLY A N 1
ATOM 1397 C CA . GLY A 1 181 ? -11.189 -7.142 41.335 1.00 82.88 181 GLY A CA 1
ATOM 1398 C C . GLY A 1 181 ? -11.800 -5.832 41.820 1.00 82.88 181 GLY A C 1
ATOM 1399 O O . GLY A 1 181 ? -12.899 -5.457 41.406 1.00 82.88 181 GLY A O 1
ATOM 1400 N N . MET A 1 182 ? -11.066 -5.104 42.661 1.00 80.44 182 MET A N 1
ATOM 1401 C CA . MET A 1 182 ? -11.504 -3.822 43.225 1.00 80.44 182 MET A CA 1
ATOM 1402 C C . MET A 1 182 ? -11.855 -2.791 42.131 1.00 80.44 182 MET A C 1
ATOM 1404 O O . MET A 1 182 ? -11.371 -2.858 40.992 1.00 80.44 182 MET A O 1
ATOM 1408 N N . GLY A 1 183 ? -12.747 -1.850 42.453 1.00 77.06 183 GLY A N 1
ATOM 1409 C CA . GLY A 1 183 ? -13.081 -0.723 41.576 1.00 77.06 183 GLY A CA 1
ATOM 1410 C C . GLY A 1 183 ? -11.851 0.130 41.239 1.00 77.06 183 GLY A C 1
ATOM 1411 O O . GLY A 1 183 ? -10.880 0.145 41.986 1.00 77.06 183 GLY A O 1
ATOM 1412 N N . GLY A 1 184 ? -11.857 0.802 40.085 1.00 68.50 184 GLY A N 1
ATOM 1413 C CA . GLY A 1 184 ? -10.775 1.719 39.684 1.00 68.50 184 GLY A CA 1
ATOM 1414 C C . GLY A 1 184 ? -9.459 1.071 39.222 1.00 68.50 184 GLY A C 1
ATOM 1415 O O . GLY A 1 184 ? -8.589 1.769 38.719 1.00 68.50 184 GLY A O 1
ATOM 1416 N N . ILE A 1 185 ? -9.312 -0.257 39.302 1.00 73.56 185 ILE A N 1
ATOM 1417 C CA . ILE A 1 185 ? -8.083 -0.973 38.891 1.00 73.56 185 ILE A CA 1
ATOM 1418 C C . ILE A 1 185 ? -7.882 -1.041 37.358 1.00 73.56 185 ILE A C 1
ATOM 1420 O O . ILE A 1 185 ? -6.822 -1.450 36.890 1.00 73.56 185 ILE A O 1
ATOM 1424 N N . GLY A 1 186 ? -8.868 -0.614 36.561 1.00 69.06 186 GLY A N 1
ATOM 1425 C CA . GLY A 1 186 ? -8.758 -0.589 35.095 1.00 69.06 186 GLY A CA 1
ATOM 1426 C C . GLY A 1 186 ? -9.146 -1.898 34.402 1.00 69.06 186 GLY A C 1
ATOM 1427 O O . GLY A 1 186 ? -8.678 -2.169 33.304 1.00 69.06 186 GLY A O 1
ATOM 1428 N N . LYS A 1 187 ? -10.017 -2.715 35.012 1.00 80.62 187 LYS A N 1
ATOM 1429 C CA . LYS A 1 187 ? -10.512 -3.977 34.420 1.00 80.62 187 LYS A CA 1
ATOM 1430 C C . LYS A 1 187 ? -11.148 -3.763 33.044 1.00 80.62 187 LYS A C 1
ATOM 1432 O O . LYS A 1 187 ? -10.794 -4.435 32.087 1.00 80.62 187 LYS A O 1
ATOM 1437 N N . THR A 1 188 ? -12.029 -2.771 32.927 1.00 76.19 188 THR A N 1
ATOM 1438 C CA . THR A 1 188 ? -12.662 -2.407 31.651 1.00 76.19 188 THR A CA 1
ATOM 1439 C C . THR A 1 188 ? -11.632 -1.936 30.625 1.00 76.19 188 THR A C 1
ATOM 1441 O O . THR A 1 188 ? -11.754 -2.246 29.447 1.00 76.19 188 THR A O 1
ATOM 1444 N N . THR A 1 189 ? -10.590 -1.225 31.065 1.00 75.25 189 THR A N 1
ATOM 1445 C CA . THR A 1 189 ? -9.472 -0.818 30.201 1.00 75.25 189 THR A CA 1
ATOM 1446 C C . THR A 1 189 ? -8.696 -2.030 29.691 1.00 75.25 189 THR A C 1
ATOM 1448 O O . THR A 1 189 ? -8.375 -2.087 28.512 1.00 75.25 189 THR A O 1
ATOM 1451 N N . MET A 1 190 ? -8.456 -3.026 30.549 1.00 77.38 190 MET A N 1
ATOM 1452 C CA . MET A 1 190 ? -7.800 -4.277 30.166 1.00 77.38 190 MET A CA 1
ATOM 1453 C C . MET A 1 190 ? -8.611 -5.058 29.125 1.00 77.38 190 MET A C 1
ATOM 1455 O O . MET A 1 190 ? -8.028 -5.524 28.157 1.00 77.38 190 MET A O 1
ATOM 1459 N N . VAL A 1 191 ? -9.938 -5.161 29.277 1.00 83.12 191 VAL A N 1
ATOM 1460 C CA . VAL A 1 191 ? -10.806 -5.823 28.279 1.00 83.12 191 VAL A CA 1
ATOM 1461 C C . VAL A 1 191 ? -10.727 -5.124 26.921 1.00 83.12 191 VAL A C 1
ATOM 1463 O O . VAL A 1 191 ? -10.629 -5.796 25.900 1.00 83.12 191 VAL A O 1
ATOM 1466 N N . LYS A 1 192 ? -10.718 -3.784 26.900 1.00 75.38 192 LYS A N 1
ATOM 1467 C CA . LYS A 1 192 ? -10.576 -3.018 25.652 1.00 75.38 192 LYS A CA 1
ATOM 1468 C C . LYS A 1 192 ? -9.257 -3.320 24.938 1.00 75.38 192 LYS A C 1
ATOM 1470 O O . LYS A 1 192 ? -9.258 -3.561 23.739 1.00 75.38 192 LYS A O 1
ATOM 1475 N N . GLU A 1 193 ? -8.159 -3.344 25.686 1.00 72.00 193 GLU A N 1
ATOM 1476 C CA . GLU A 1 193 ? -6.827 -3.657 25.159 1.00 72.00 193 GLU A CA 1
ATOM 1477 C C . GLU A 1 193 ? -6.721 -5.114 24.669 1.00 72.00 193 GLU A C 1
ATOM 1479 O O . GLU A 1 193 ? -6.135 -5.373 23.623 1.00 72.00 193 GLU A O 1
ATOM 1484 N N . LEU A 1 194 ? -7.314 -6.070 25.391 1.00 79.62 194 LEU A N 1
ATOM 1485 C CA . LEU A 1 194 ? -7.367 -7.474 24.970 1.00 79.62 194 LEU A CA 1
ATOM 1486 C C . LEU A 1 194 ? -8.156 -7.653 23.668 1.00 79.62 194 LEU A C 1
ATOM 1488 O O . LEU A 1 194 ? -7.714 -8.402 22.806 1.00 79.62 194 LEU A O 1
ATOM 1492 N N . GLY A 1 195 ? -9.280 -6.947 23.508 1.00 77.19 195 GLY A N 1
ATOM 1493 C CA . GLY A 1 195 ? -10.060 -6.980 22.270 1.00 77.19 195 GLY A CA 1
ATOM 1494 C C . GLY A 1 195 ? -9.254 -6.496 21.063 1.00 77.19 195 GLY A C 1
ATOM 1495 O O . GLY A 1 195 ? -9.236 -7.177 20.046 1.00 77.19 195 GLY A O 1
ATOM 1496 N N . ILE A 1 196 ? -8.505 -5.394 21.209 1.00 71.94 196 ILE A N 1
ATOM 1497 C CA . ILE A 1 196 ? -7.607 -4.883 20.155 1.00 71.94 196 ILE A CA 1
ATOM 1498 C C . ILE A 1 196 ? -6.576 -5.948 19.757 1.00 71.94 196 ILE A C 1
ATOM 1500 O O . ILE A 1 196 ? -6.431 -6.263 18.578 1.00 71.94 196 ILE A O 1
ATOM 1504 N N . ARG A 1 197 ? -5.900 -6.557 20.739 1.00 70.00 197 ARG A N 1
ATOM 1505 C CA . ARG A 1 197 ? -4.883 -7.588 20.475 1.00 70.00 197 ARG A CA 1
ATOM 1506 C C . ARG A 1 197 ? -5.465 -8.854 19.856 1.00 70.00 197 ARG A C 1
ATOM 1508 O O . ARG A 1 197 ? -4.823 -9.450 19.002 1.00 70.00 197 ARG A O 1
ATOM 1515 N N . ALA A 1 198 ? -6.665 -9.266 20.263 1.00 80.06 198 ALA A N 1
ATOM 1516 C CA . ALA A 1 198 ? -7.344 -10.421 19.681 1.00 80.06 198 ALA A CA 1
ATOM 1517 C C . ALA A 1 198 ? -7.671 -10.202 18.193 1.00 80.06 198 ALA A C 1
ATOM 1519 O O . ALA A 1 198 ? -7.536 -11.137 17.403 1.00 80.06 198 ALA A O 1
ATOM 1520 N N . THR A 1 199 ? -8.030 -8.971 17.805 1.00 76.50 199 THR A N 1
ATOM 1521 C CA . THR A 1 199 ? -8.197 -8.574 16.398 1.00 76.50 199 THR A CA 1
ATOM 1522 C C . THR A 1 199 ? -6.864 -8.582 15.644 1.00 76.50 199 THR A C 1
ATOM 1524 O O . THR A 1 199 ? -6.778 -9.152 14.560 1.00 76.50 199 THR A O 1
ATOM 1527 N N . GLU A 1 200 ? -5.807 -7.989 16.211 1.00 71.44 200 GLU A N 1
ATOM 1528 C CA . GLU A 1 200 ? -4.473 -7.926 15.585 1.00 71.44 200 GLU A CA 1
ATOM 1529 C C . GLU A 1 200 ? -3.844 -9.315 15.384 1.00 71.44 200 GLU A C 1
ATOM 1531 O O . GLU A 1 200 ? -3.283 -9.596 14.323 1.00 71.44 200 GLU A O 1
ATOM 1536 N N . GLU A 1 201 ? -3.971 -10.204 16.375 1.00 76.56 201 GLU A N 1
ATOM 1537 C CA . GLU A 1 201 ? -3.515 -11.600 16.305 1.00 76.56 201 GLU A CA 1
ATOM 1538 C C . GLU A 1 201 ? -4.447 -12.499 15.471 1.00 76.56 201 GLU A C 1
ATOM 1540 O O . GLU A 1 201 ? -4.121 -13.669 15.267 1.00 76.56 201 GLU A O 1
ATOM 1545 N N . LYS A 1 202 ? -5.578 -11.971 14.971 1.00 83.62 202 LYS A N 1
ATOM 1546 C CA . LYS A 1 202 ? -6.602 -12.707 14.206 1.00 83.62 202 LYS A CA 1
ATOM 1547 C C . LYS A 1 202 ? -7.050 -13.994 14.908 1.00 83.62 202 LYS A C 1
ATOM 1549 O O . LYS A 1 202 ? -7.118 -15.054 14.291 1.00 83.62 202 LYS A O 1
ATOM 1554 N N . LEU A 1 203 ? -7.318 -13.903 16.214 1.00 85.94 203 LEU A N 1
ATOM 1555 C CA . LEU A 1 203 ? -7.763 -15.056 17.012 1.00 85.94 203 LEU A CA 1
ATOM 1556 C C . LEU A 1 203 ? -9.194 -15.487 16.681 1.00 85.94 203 LEU A C 1
ATOM 1558 O O . LEU A 1 203 ? -9.552 -16.638 16.901 1.00 85.94 203 LEU A O 1
ATOM 1562 N N . PHE A 1 204 ? -9.991 -14.564 16.151 1.00 86.62 204 PHE A N 1
ATOM 1563 C CA . PHE A 1 204 ? -11.370 -14.777 15.735 1.00 86.62 204 PHE A CA 1
ATOM 1564 C C . PHE A 1 204 ? -11.592 -14.112 14.379 1.00 86.62 204 PHE A C 1
ATOM 1566 O O . PHE A 1 204 ? -10.862 -13.181 14.028 1.00 86.62 204 PHE A O 1
ATOM 1573 N N . ASP A 1 205 ? -12.618 -14.564 13.653 1.00 88.38 205 ASP A N 1
ATOM 1574 C CA . ASP A 1 205 ? -13.047 -13.915 12.410 1.00 88.38 205 ASP A CA 1
ATOM 1575 C C . ASP A 1 205 ? -13.450 -12.458 12.673 1.00 88.38 205 ASP A C 1
ATOM 1577 O O . ASP A 1 205 ? -13.045 -11.569 11.935 1.00 88.38 205 ASP A O 1
ATOM 1581 N N . GLU A 1 206 ? -14.175 -12.217 13.772 1.00 83.50 206 GLU A N 1
ATOM 1582 C CA . GLU A 1 206 ? -14.626 -10.891 14.196 1.00 83.50 206 GLU A CA 1
ATOM 1583 C C . GLU A 1 206 ? -14.532 -10.722 15.717 1.00 83.50 206 GLU A C 1
ATOM 1585 O O . GLU A 1 206 ? -14.792 -11.650 16.489 1.00 83.50 206 GLU A O 1
ATOM 1590 N N . VAL A 1 207 ? -14.191 -9.510 16.165 1.00 82.75 207 VAL A N 1
ATOM 1591 C CA . VAL A 1 207 ? -14.099 -9.158 17.591 1.00 82.75 207 VAL A CA 1
ATOM 1592 C C . VAL A 1 207 ? -14.896 -7.887 17.856 1.00 82.75 207 VAL A C 1
ATOM 1594 O O . VAL A 1 207 ? -14.536 -6.803 17.404 1.00 82.75 207 VAL A O 1
ATOM 1597 N N . VAL A 1 208 ? -15.955 -8.008 18.657 1.00 84.75 208 VAL A N 1
ATOM 1598 C CA . VAL A 1 208 ? -16.869 -6.902 18.971 1.00 84.75 208 VAL A CA 1
ATOM 1599 C C . VAL A 1 208 ? -16.813 -6.565 20.459 1.00 84.75 208 VAL A C 1
ATOM 1601 O O . VAL A 1 208 ? -16.905 -7.443 21.317 1.00 84.75 208 VAL A O 1
ATOM 1604 N N . ILE A 1 209 ? -16.701 -5.272 20.784 1.00 81.81 209 ILE A N 1
ATOM 1605 C CA . ILE A 1 209 ? -16.694 -4.783 22.168 1.00 81.81 209 ILE A CA 1
ATOM 1606 C C . ILE A 1 209 ? -17.971 -3.991 22.433 1.00 81.81 209 ILE A C 1
ATOM 1608 O O . ILE A 1 209 ? -18.095 -2.834 22.034 1.00 81.81 209 ILE A O 1
ATOM 1612 N N . ALA A 1 210 ? -18.889 -4.587 23.190 1.00 81.88 210 ALA A N 1
ATOM 1613 C CA . ALA A 1 210 ? -20.111 -3.934 23.642 1.00 81.88 210 ALA A CA 1
ATOM 1614 C C . ALA A 1 210 ? -20.074 -3.666 25.154 1.00 81.88 210 ALA A C 1
ATOM 1616 O O . ALA A 1 210 ? -19.620 -4.492 25.948 1.00 81.88 210 ALA A O 1
ATOM 1617 N N . VAL A 1 211 ? -20.577 -2.501 25.570 1.00 80.88 211 VAL A N 1
ATOM 1618 C CA . VAL A 1 211 ? -20.785 -2.183 26.988 1.00 80.88 211 VAL A CA 1
ATOM 1619 C C . VAL A 1 211 ? -22.214 -2.544 27.358 1.00 80.88 211 VAL A C 1
ATOM 1621 O O . VAL A 1 211 ? -23.156 -1.999 26.792 1.00 80.88 211 VAL A O 1
ATOM 1624 N N . VAL A 1 212 ? -22.366 -3.422 28.345 1.00 84.81 212 VAL A N 1
ATOM 1625 C CA . VAL A 1 212 ? -23.669 -3.792 28.904 1.00 84.81 212 VAL A CA 1
ATOM 1626 C C . VAL A 1 212 ? -23.824 -3.114 30.263 1.00 84.81 212 VAL A C 1
ATOM 1628 O O . VAL A 1 212 ? -23.067 -3.384 31.196 1.00 84.81 212 VAL A O 1
ATOM 1631 N N . SER A 1 213 ? -24.781 -2.195 30.370 1.00 82.00 213 SER A N 1
ATOM 1632 C CA . SER A 1 213 ? -25.150 -1.543 31.629 1.00 82.00 213 SER A CA 1
ATOM 1633 C C . SER A 1 213 ? -25.964 -2.471 32.533 1.00 82.00 213 SER A C 1
ATOM 1635 O O . SER A 1 213 ? -26.544 -3.455 32.084 1.00 82.00 213 SER A O 1
ATOM 1637 N N . GLN A 1 214 ? -26.050 -2.129 33.823 1.00 85.62 214 GLN A N 1
ATOM 1638 C CA . GLN A 1 214 ? -26.844 -2.890 34.798 1.00 85.62 214 GLN A CA 1
ATOM 1639 C C . GLN A 1 214 ? -28.328 -2.985 34.409 1.00 85.62 214 GLN A C 1
ATOM 1641 O O . GLN A 1 214 ? -28.964 -4.001 34.671 1.00 85.62 214 GLN A O 1
ATOM 1646 N N . THR A 1 215 ? -28.859 -1.938 33.776 1.00 91.38 215 THR A N 1
ATOM 1647 C CA . THR A 1 215 ? -30.136 -1.941 33.055 1.00 91.38 215 THR A CA 1
ATOM 1648 C C . THR A 1 215 ? -29.831 -2.069 31.561 1.00 91.38 215 THR A C 1
ATOM 1650 O O . THR A 1 215 ? -29.424 -1.068 30.960 1.00 91.38 215 THR A O 1
ATOM 1653 N N . PRO A 1 216 ? -29.931 -3.266 30.959 1.00 87.06 216 PRO A N 1
ATOM 1654 C CA . PRO A 1 216 ? -29.536 -3.470 29.570 1.00 87.06 216 PRO A CA 1
ATOM 1655 C C . PRO A 1 216 ? -30.605 -2.933 28.617 1.00 87.06 216 PRO A C 1
ATOM 1657 O O . PRO A 1 216 ? -31.772 -3.308 28.730 1.00 87.06 216 PRO A O 1
ATOM 1660 N N . ASP A 1 217 ? -30.204 -2.111 27.651 1.00 89.94 217 ASP A N 1
ATOM 1661 C CA . ASP A 1 217 ? -31.018 -1.836 26.467 1.00 89.94 217 ASP A CA 1
ATOM 1662 C C . ASP A 1 217 ? -30.582 -2.797 25.361 1.00 89.94 217 ASP A C 1
ATOM 1664 O O . ASP A 1 217 ? -29.544 -2.628 24.723 1.00 89.94 217 ASP A O 1
ATOM 1668 N N . VAL A 1 218 ? -31.362 -3.861 25.183 1.00 92.06 218 VAL A N 1
ATOM 1669 C CA . VAL A 1 218 ? -31.046 -4.919 24.217 1.00 92.06 218 VAL A CA 1
ATOM 1670 C C . VAL A 1 218 ? -31.018 -4.371 22.790 1.00 92.06 218 VAL A C 1
ATOM 1672 O O . VAL A 1 218 ? -30.172 -4.794 22.006 1.00 92.06 218 VAL A O 1
ATOM 1675 N N . THR A 1 219 ? -31.891 -3.412 22.468 1.00 90.19 219 THR A N 1
ATOM 1676 C CA . THR A 1 219 ? -31.988 -2.830 21.122 1.00 90.19 219 THR A CA 1
ATOM 1677 C C . THR A 1 219 ? -30.739 -2.023 20.804 1.00 90.19 219 THR A C 1
ATOM 1679 O O . THR A 1 219 ? -30.150 -2.189 19.738 1.00 90.19 219 THR A O 1
ATOM 1682 N N . ASP A 1 220 ? -30.298 -1.192 21.748 1.00 86.06 220 ASP A N 1
ATOM 1683 C CA . ASP A 1 220 ? -29.070 -0.402 21.623 1.00 86.06 220 ASP A CA 1
ATOM 1684 C C . ASP A 1 220 ? -27.828 -1.303 21.530 1.00 86.06 220 ASP A C 1
ATOM 1686 O O . ASP A 1 220 ? -26.979 -1.104 20.662 1.00 86.06 220 ASP A O 1
ATOM 1690 N N . ILE A 1 221 ? -27.743 -2.351 22.359 1.00 85.19 221 ILE A N 1
ATOM 1691 C CA . ILE A 1 221 ? -26.623 -3.305 22.328 1.00 85.19 221 ILE A CA 1
ATOM 1692 C C . ILE A 1 221 ? -26.567 -4.044 20.985 1.00 85.19 221 ILE A C 1
ATOM 1694 O O . ILE A 1 221 ? -25.502 -4.118 20.377 1.00 85.19 221 ILE A O 1
ATOM 1698 N N . GLN A 1 222 ? -27.693 -4.578 20.506 1.00 88.31 222 GLN A N 1
ATOM 1699 C CA . GLN A 1 222 ? -27.748 -5.295 19.228 1.00 88.31 222 GLN A CA 1
ATOM 1700 C C . GLN A 1 222 ? -27.435 -4.381 18.046 1.00 88.31 222 GLN A C 1
ATOM 1702 O O . GLN A 1 222 ? -26.707 -4.797 17.152 1.00 88.31 222 GLN A O 1
ATOM 1707 N N . THR A 1 223 ? -27.934 -3.142 18.063 1.00 83.75 223 THR A N 1
ATOM 1708 C CA . THR A 1 223 ? -27.637 -2.145 17.024 1.00 83.75 223 THR A CA 1
ATOM 1709 C C . THR A 1 223 ? -26.139 -1.857 16.981 1.00 83.75 223 THR A C 1
ATOM 1711 O O . THR A 1 223 ? -25.532 -1.961 15.923 1.00 83.75 223 THR A O 1
ATOM 1714 N N . LYS A 1 224 ? -25.513 -1.611 18.139 1.00 77.00 224 LYS A N 1
ATOM 1715 C CA . LYS A 1 224 ? -24.063 -1.378 18.233 1.00 77.00 224 LYS A CA 1
ATOM 1716 C C . LYS A 1 224 ? -23.234 -2.569 17.769 1.00 77.00 224 LYS A C 1
ATOM 1718 O O . LYS A 1 224 ? -22.208 -2.371 17.137 1.00 77.00 224 LYS A O 1
ATOM 1723 N N . ILE A 1 225 ? -23.659 -3.794 18.080 1.00 81.94 225 ILE A N 1
ATOM 1724 C CA . ILE A 1 225 ? -22.980 -5.004 17.597 1.00 81.94 225 ILE A CA 1
ATOM 1725 C C . ILE A 1 225 ? -23.138 -5.132 16.078 1.00 81.94 225 ILE A C 1
ATOM 1727 O O . ILE A 1 225 ? -22.158 -5.400 15.397 1.00 81.94 225 ILE A O 1
ATOM 1731 N N . ALA A 1 226 ? -24.342 -4.911 15.544 1.00 81.56 226 ALA A N 1
ATOM 1732 C CA . ALA A 1 226 ? -24.616 -5.004 14.111 1.00 81.56 226 ALA A CA 1
ATOM 1733 C C . ALA A 1 226 ? -23.892 -3.929 13.285 1.00 81.56 226 ALA A C 1
ATOM 1735 O O . ALA A 1 226 ? -23.551 -4.183 12.142 1.00 81.56 226 ALA A O 1
ATOM 1736 N N . GLU A 1 227 ? -23.645 -2.745 13.848 1.00 75.19 227 GLU A N 1
ATOM 1737 C CA . GLU A 1 227 ? -22.825 -1.699 13.217 1.00 75.19 227 GLU A CA 1
ATOM 1738 C C . GLU A 1 227 ? -21.321 -2.034 13.197 1.00 75.19 227 GLU A C 1
ATOM 1740 O O . GLU A 1 227 ? -20.560 -1.377 12.486 1.00 75.19 227 GLU A O 1
ATOM 1745 N N . MET A 1 228 ? -20.885 -3.009 14.002 1.00 70.38 228 MET A N 1
ATOM 1746 C CA . MET A 1 228 ? -19.484 -3.423 14.145 1.00 70.38 228 MET A CA 1
ATOM 1747 C C . MET A 1 228 ? -19.132 -4.708 13.377 1.00 70.38 228 MET A C 1
ATOM 1749 O O . MET A 1 228 ? -17.954 -5.053 13.352 1.00 70.38 228 MET A O 1
ATOM 1753 N N . LEU A 1 229 ? -20.120 -5.394 12.789 1.00 69.00 229 LEU A N 1
ATOM 1754 C CA . LEU A 1 229 ? -19.982 -6.599 11.953 1.00 69.00 229 LEU A CA 1
ATOM 1755 C C . LEU A 1 229 ? -20.223 -6.258 10.476 1.00 69.00 229 LEU A C 1
ATOM 1757 O O . LEU A 1 229 ? -19.620 -6.927 9.611 1.00 69.00 229 LEU A O 1
#

Sequence (229 aa):
MALESLLGILGNIGGYIAPIGHQFGYLIHYKRNIKNLKTEDDKLVALRAGKQQLVDAAKRNAEVILPDVERWLTLVNDMKEEARTILEAEATVNKGCLKGWCPNLEARRGLSRKAKKKTDEIGELIDDGNSIIVVSCRSVPLGIESTTTGNFKYFESRMAKMKEVMDALKDDGINMIGICGMGGIGKTTMVKELGIRATEEKLFDEVVIAVVSQTPDVTDIQTKIAEML

InterPro domains:
  IPR002182 NB-ARC [PF00931] (161-229)
  IPR027417 P-loop containing nucleoside triphosphate hydrolase [G3DSA:3.40.50.300] (110-229)
  IPR027417 P-loop containing nucleoside triphosphate hydrolase [SSF52540] (144-229)
  IPR050905 Plant disease resistance NBS-LRR [PTHR33463] (19-229)

Foldseek 3Di:
DPPVVVVVVVVVVVVVCVVVCVQCVLLVCLVVLLVLLVVLLVVLVVLLVVLVVVVVVCVVLVFAFDVLLVVLNVVNVVLNVLSVVLVVLVVVQCCPPPRRPDGPSVSSSVSSVSSNVSSVVSVVSSVVSVVCPDGTDGPPPCPDPDPPPPDPPDDVVLVVVLVVVLVLLLDPVDPDDDDDDDPPPCSVVSVVVSLVVCVVVVSDPFGADFDADPPGDPVVRVVRRVVRD

Organism: Davidia involucrata (NCBI:txid16924)